Protein AF-A0A925X7I6-F1 (afdb_monomer)

pLDDT: mean 85.45, std 11.61, range [46.0, 97.0]

Radius of gyration: 24.05 Å; Cα contacts (8 Å, |Δi|>4): 309; chains: 1; bounding box: 51×30×74 Å

Mean predicted aligned error: 8.75 Å

Solvent-accessible surface area (backbone atoms only — not comparable to full-atom values): 12219 Å² total; per-residue (Å²): 143,70,79,64,47,62,50,24,19,56,51,15,24,51,50,26,40,52,54,43,51,50,51,50,51,31,44,75,72,66,46,28,59,101,41,62,28,59,51,38,33,41,29,22,25,41,17,27,43,28,40,61,41,91,36,58,71,34,10,50,54,13,36,53,50,21,50,51,51,45,54,50,49,35,47,76,65,67,74,45,37,61,55,59,52,63,64,42,47,63,51,35,52,54,26,22,51,52,12,32,51,52,19,51,52,51,44,65,77,56,74,70,64,75,89,47,62,67,59,47,45,51,54,36,49,48,51,22,53,52,46,14,39,47,48,54,73,72,47,78,81,76,73,84,79,85,82,87,87,88,82,89,70,102,65,60,45,57,64,52,38,56,56,70,58,40,34,84,64,59,90,59,83,74,48,76,66,39,75,42,57,45,82,54,62,43,30,30,46,57,75,47,102,48,76,69,21,40,36,43,34,34,34,84,90,49,72,47,44,30,33,30,70,46,75,40,90,52,78,44,80,40,69,42,84,106

Secondary structure (DSSP, 8-state):
--HHHHHHHHHHHHHHHHHHHHHHHHHHTTSS-TTHIIIIIHHHHHHHHHHTSS-HHHHHHHHHHHHHHHHHHHHHTTSS-HHHHHHHHHHHHHHHHHHHHHHHHHHHHHTT-GGGHHHHHHHHHHHHHHHHHHHHHH----------------S-HHHHHHHHH-BS---PPPPTTGGGTPPPEEEEEES-SSTT-EEEEEETTEEEEEEEEEEETTTEEEEEE-

Sequence (226 aa):
MQPTSKRSFYISLGIGLSFSITGLIMLLTGWTAMGIGLFCLLPIGIGISSGILPDRRWAIYGTVAALGIFLILLMVGKVEGFICILMAIPIVAVFVFVGYLVAALIKQITKGTPERLNSSLFYPFLLFVGGSLFETFMGNSAIADKVSTSIVVAANPDKVYDKIINVDTVDVETNFIQNLGLPTPRKCTLTEEKIGGKRICVFEDGEIIETIKDFKRGELLKMDVS

Structure (mmCIF, N/CA/C/O backbone):
data_AF-A0A925X7I6-F1
#
_entry.id   AF-A0A925X7I6-F1
#
loop_
_atom_site.group_PDB
_atom_site.id
_atom_site.type_symbol
_atom_site.label_atom_id
_atom_site.label_alt_id
_atom_site.label_comp_id
_atom_site.label_asym_id
_atom_site.label_entity_id
_atom_site.label_seq_id
_atom_site.pdbx_PDB_ins_code
_atom_site.Cartn_x
_atom_site.Cartn_y
_atom_site.Cartn_z
_atom_site.occupancy
_atom_site.B_iso_or_equiv
_atom_site.auth_seq_id
_atom_site.auth_comp_id
_atom_site.auth_asym_id
_atom_site.auth_atom_id
_atom_site.pdbx_PDB_model_num
ATOM 1 N N . MET A 1 1 ? -28.016 13.717 28.789 1.00 46.00 1 MET A N 1
ATOM 2 C CA . MET A 1 1 ? -27.619 12.562 27.947 1.00 46.00 1 MET A CA 1
ATOM 3 C C . MET A 1 1 ? -26.663 13.015 26.832 1.00 46.00 1 MET A C 1
ATOM 5 O O . MET A 1 1 ? -27.129 13.189 25.723 1.00 46.00 1 MET A O 1
ATOM 9 N N . GLN A 1 2 ? -25.369 13.281 27.082 1.00 50.62 2 GLN A N 1
ATOM 10 C CA . GLN A 1 2 ? -24.413 13.687 26.014 1.00 50.62 2 GLN A CA 1
ATOM 11 C C . GLN A 1 2 ? -22.896 13.373 26.201 1.00 50.62 2 GLN A C 1
ATOM 13 O O . GLN A 1 2 ? -22.182 13.471 25.204 1.00 50.62 2 GLN A O 1
ATOM 18 N N . PRO A 1 3 ? -22.332 12.976 27.366 1.00 57.34 3 PRO A N 1
ATOM 19 C CA . PRO A 1 3 ? -20.864 12.918 27.502 1.00 57.34 3 PRO A CA 1
ATOM 20 C C . PRO A 1 3 ? -20.193 11.663 26.904 1.00 57.34 3 PRO A C 1
ATOM 22 O O . PRO A 1 3 ? -18.999 11.685 26.614 1.00 57.34 3 PRO A O 1
ATOM 25 N N . THR A 1 4 ? -20.924 10.563 26.692 1.00 62.06 4 THR A N 1
ATOM 26 C CA . THR A 1 4 ? -20.345 9.276 26.250 1.00 62.06 4 THR A CA 1
ATOM 27 C C . THR A 1 4 ? -20.163 9.155 24.733 1.00 62.06 4 THR A C 1
ATOM 29 O O . THR A 1 4 ? -19.284 8.416 24.280 1.00 62.06 4 THR A O 1
ATOM 32 N N . SER A 1 5 ? -20.941 9.898 23.940 1.00 72.56 5 SER A N 1
ATOM 33 C CA . SER A 1 5 ? -20.958 9.757 22.478 1.00 72.56 5 SER A CA 1
ATOM 34 C C . SER A 1 5 ? -19.713 10.370 21.825 1.00 72.56 5 SER A C 1
ATOM 36 O O . SER A 1 5 ? -18.966 9.685 21.127 1.00 72.56 5 SER A O 1
ATOM 38 N N . LYS A 1 6 ? -19.393 11.627 22.171 1.00 84.12 6 LYS A N 1
ATOM 39 C CA . LYS A 1 6 ? -18.179 12.325 21.711 1.00 84.12 6 LYS A CA 1
ATOM 40 C C . LYS A 1 6 ? -16.905 11.615 22.167 1.00 84.12 6 LYS A C 1
ATOM 42 O O . LYS A 1 6 ? -15.930 11.562 21.428 1.00 84.12 6 LYS A O 1
ATOM 47 N N . ARG A 1 7 ? -16.918 11.011 23.360 1.00 87.19 7 ARG A N 1
ATOM 48 C CA . ARG A 1 7 ? -15.775 10.247 23.877 1.00 87.19 7 ARG A CA 1
ATOM 49 C C . ARG A 1 7 ? -15.443 9.046 22.986 1.00 87.19 7 ARG A C 1
ATOM 51 O O . ARG A 1 7 ? -14.274 8.827 22.692 1.00 87.19 7 ARG A O 1
ATOM 58 N N . SER A 1 8 ? -16.454 8.312 22.518 1.00 87.75 8 SER A N 1
ATOM 59 C CA . SER A 1 8 ? -16.249 7.167 21.616 1.00 87.75 8 SER A CA 1
ATOM 60 C C . SER A 1 8 ? -15.677 7.599 20.262 1.00 87.75 8 SER A C 1
ATOM 62 O O . SER A 1 8 ? -14.823 6.907 19.716 1.00 87.75 8 SER A O 1
ATOM 64 N N . PHE A 1 9 ? -16.076 8.772 19.758 1.00 92.56 9 PHE A N 1
ATOM 65 C CA . PHE A 1 9 ? -15.488 9.355 18.550 1.00 92.56 9 PHE A CA 1
ATOM 66 C C . PHE A 1 9 ? -13.987 9.621 18.706 1.00 92.56 9 PHE A C 1
ATOM 68 O O . PHE A 1 9 ? -13.199 9.090 17.929 1.00 92.56 9 PHE A O 1
ATOM 75 N N . TYR A 1 10 ? -13.579 10.387 19.725 1.00 92.94 10 TYR A N 1
ATOM 76 C CA . TYR A 1 10 ? -12.167 10.746 19.907 1.00 92.94 10 TYR A CA 1
ATOM 77 C C . TYR A 1 10 ? -11.283 9.533 20.208 1.00 92.94 10 TYR A C 1
ATOM 79 O O . TYR A 1 10 ? -10.162 9.464 19.712 1.00 92.94 10 TYR A O 1
ATOM 87 N N . ILE A 1 11 ? -11.787 8.556 20.972 1.00 91.31 11 ILE A N 1
ATOM 88 C CA . ILE A 1 11 ? -11.047 7.314 21.229 1.00 91.31 11 ILE A CA 1
ATOM 89 C C . ILE A 1 11 ? -10.874 6.520 19.931 1.00 91.31 11 ILE A C 1
ATOM 91 O O . ILE A 1 11 ? -9.761 6.112 19.620 1.00 91.31 11 ILE A O 1
ATOM 95 N N . SER A 1 12 ? -11.942 6.333 19.150 1.00 92.56 12 SER A N 1
ATOM 96 C CA . SER A 1 12 ? -11.861 5.616 17.872 1.00 92.56 12 SER A CA 1
ATOM 97 C C . SER A 1 12 ? -10.932 6.316 16.876 1.00 92.56 12 SER A C 1
ATOM 99 O O . SER A 1 12 ? -10.135 5.659 16.210 1.00 92.56 12 SER A O 1
ATOM 101 N N . LEU A 1 13 ? -10.982 7.651 16.824 1.00 94.88 13 LEU A N 1
ATOM 102 C CA . LEU A 1 13 ? -10.084 8.459 16.005 1.00 94.88 13 LEU A CA 1
ATOM 103 C C . LEU A 1 13 ? -8.619 8.256 16.423 1.00 94.88 13 LEU A C 1
ATOM 105 O O . LEU A 1 13 ? -7.774 7.992 15.573 1.00 94.88 13 LEU A O 1
ATOM 109 N N . GLY A 1 14 ? -8.321 8.326 17.723 1.00 94.31 14 GLY A N 1
ATOM 110 C CA . GLY A 1 14 ? -6.972 8.107 18.250 1.00 94.31 14 GLY A CA 1
ATOM 111 C C . GLY A 1 14 ? -6.444 6.695 17.977 1.00 94.31 14 GLY A C 1
ATOM 112 O O . GLY A 1 14 ? -5.298 6.540 17.564 1.00 94.31 14 GLY A O 1
ATOM 113 N N . ILE A 1 15 ? -7.292 5.673 18.136 1.00 92.62 15 ILE A N 1
ATOM 114 C CA . ILE A 1 15 ? -6.968 4.279 17.794 1.00 92.62 15 ILE A CA 1
ATOM 115 C C . ILE A 1 15 ? -6.639 4.162 16.306 1.00 92.62 15 ILE A C 1
ATOM 117 O O . ILE A 1 15 ? -5.577 3.656 15.948 1.00 92.62 15 ILE A O 1
ATOM 121 N N . GLY A 1 16 ? -7.527 4.653 15.440 1.00 94.19 16 GLY A N 1
ATOM 122 C CA . GLY A 1 16 ? -7.335 4.579 13.996 1.00 94.19 16 GLY A CA 1
ATOM 123 C C . GLY A 1 16 ? -6.056 5.287 13.552 1.00 94.19 16 GLY A C 1
ATOM 124 O O . GLY A 1 16 ? -5.292 4.719 12.775 1.00 94.19 16 GLY A O 1
ATOM 125 N N . LEU A 1 17 ? -5.776 6.477 14.093 1.00 95.00 17 LEU A N 1
ATOM 126 C CA . LEU A 1 17 ? -4.543 7.214 13.810 1.00 95.00 17 LEU A CA 1
ATOM 127 C C . LEU A 1 17 ? -3.305 6.475 14.320 1.00 95.00 17 LEU A C 1
ATOM 129 O O . LEU A 1 17 ? -2.322 6.406 13.594 1.00 95.00 17 LEU A O 1
ATOM 133 N N . SER A 1 18 ? -3.348 5.876 15.512 1.00 94.06 18 SER A N 1
ATOM 134 C CA . SER A 1 18 ? -2.222 5.097 16.037 1.00 94.06 18 SER A CA 1
ATOM 135 C C . SER A 1 18 ? -1.873 3.924 15.121 1.00 94.06 18 SER A C 1
AT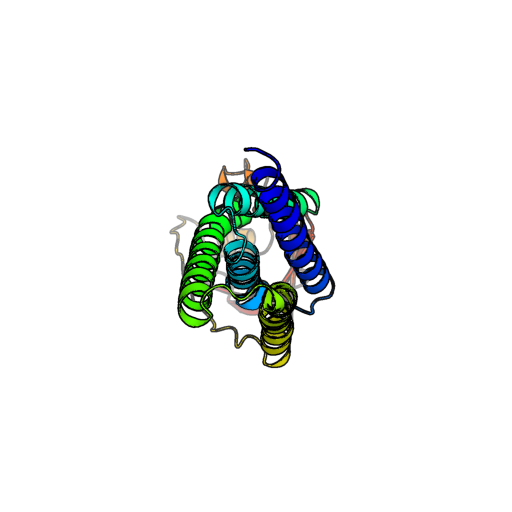OM 137 O O . SER A 1 18 ? -0.712 3.777 14.759 1.00 94.06 18 SER A O 1
ATOM 139 N N . PHE A 1 19 ? -2.859 3.121 14.709 1.00 94.38 19 PHE A N 1
ATOM 140 C CA . PHE A 1 19 ? -2.630 2.011 13.775 1.00 94.38 19 PHE A CA 1
ATOM 141 C C . PHE A 1 19 ? -2.117 2.509 12.422 1.00 94.38 19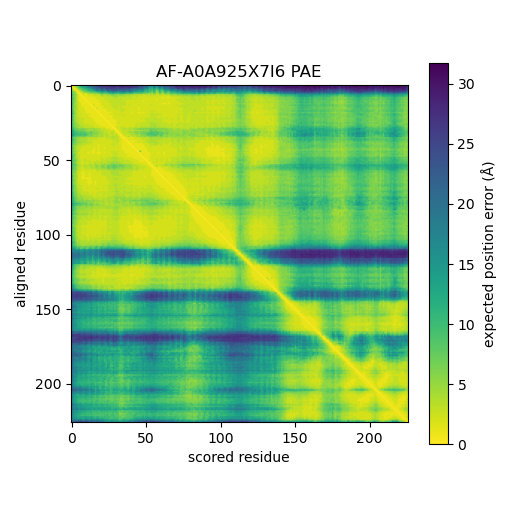 PHE A C 1
ATOM 143 O O . PHE A 1 19 ? -1.165 1.954 11.882 1.00 94.38 19 PHE A O 1
ATOM 150 N N . SER A 1 20 ? -2.726 3.573 11.898 1.00 93.38 20 SER A N 1
ATOM 151 C CA . SER A 1 20 ? -2.382 4.151 10.597 1.00 93.38 20 SER A CA 1
ATOM 152 C C . SER A 1 20 ? -0.962 4.719 10.569 1.00 93.38 20 SER A C 1
ATOM 154 O O . SER A 1 20 ? -0.216 4.469 9.630 1.00 93.38 20 SER A O 1
ATOM 156 N N . ILE A 1 21 ? -0.557 5.441 11.618 1.00 93.75 21 ILE A N 1
ATOM 157 C CA . ILE A 1 21 ? 0.800 5.985 11.757 1.00 93.75 21 ILE A CA 1
ATOM 158 C C . ILE A 1 21 ? 1.810 4.848 11.898 1.00 93.75 21 ILE A C 1
ATOM 160 O O . ILE A 1 21 ? 2.839 4.872 11.228 1.00 93.75 21 ILE A O 1
ATOM 164 N N . THR A 1 22 ? 1.524 3.830 12.717 1.00 93.75 22 THR A N 1
ATOM 165 C CA . THR A 1 22 ? 2.397 2.652 12.819 1.00 93.75 22 THR A CA 1
ATOM 166 C C . THR A 1 22 ? 2.531 1.948 11.471 1.00 93.75 22 THR A C 1
ATOM 168 O O . THR A 1 22 ? 3.649 1.647 11.069 1.00 93.75 22 THR A O 1
ATOM 171 N N . GLY A 1 23 ? 1.430 1.738 10.745 1.00 92.50 23 GLY A N 1
ATOM 172 C CA . GLY A 1 23 ? 1.458 1.144 9.409 1.00 92.50 23 GLY A CA 1
ATOM 173 C C . GLY A 1 23 ? 2.259 1.968 8.406 1.00 92.50 23 GLY A C 1
ATOM 174 O O . GLY A 1 23 ? 3.067 1.400 7.680 1.00 92.50 23 GLY A O 1
ATOM 175 N N . LEU A 1 24 ? 2.113 3.297 8.424 1.00 91.94 24 LEU A N 1
ATOM 176 C CA . LEU A 1 24 ? 2.898 4.196 7.577 1.00 91.94 24 LEU A CA 1
ATOM 177 C C . LEU A 1 24 ? 4.394 4.110 7.891 1.00 91.94 24 LEU A C 1
ATOM 179 O O . LEU A 1 24 ? 5.202 3.986 6.979 1.00 91.94 24 LEU A O 1
ATOM 183 N N . ILE A 1 25 ? 4.767 4.141 9.172 1.00 92.88 25 ILE A N 1
ATOM 184 C CA . ILE A 1 25 ? 6.168 4.015 9.591 1.00 92.88 25 ILE A CA 1
ATOM 185 C C . ILE A 1 25 ? 6.722 2.660 9.152 1.00 92.88 25 ILE A C 1
ATOM 187 O O . ILE A 1 25 ? 7.778 2.625 8.533 1.00 92.88 25 ILE A O 1
ATOM 191 N N . MET A 1 26 ? 6.000 1.563 9.410 1.00 91.94 26 MET A N 1
ATOM 192 C CA . MET A 1 26 ? 6.429 0.224 8.995 1.00 91.94 26 MET A CA 1
ATOM 193 C C . MET A 1 26 ? 6.596 0.117 7.477 1.00 91.94 26 MET A C 1
ATOM 195 O O . MET A 1 26 ? 7.507 -0.574 7.026 1.00 91.94 26 MET A O 1
ATOM 199 N N . LEU A 1 27 ? 5.741 0.783 6.695 1.00 89.69 27 LEU A N 1
ATOM 200 C CA . LEU A 1 27 ? 5.831 0.794 5.234 1.00 89.69 27 LEU A CA 1
ATOM 201 C C . LEU A 1 27 ? 7.083 1.551 4.780 1.00 89.69 27 LEU A C 1
ATOM 203 O O . LEU A 1 27 ? 7.863 1.036 3.985 1.00 89.69 27 LEU A O 1
ATOM 207 N N . LEU A 1 28 ? 7.322 2.737 5.345 1.00 89.56 28 LEU A N 1
ATOM 208 C CA . LEU A 1 28 ? 8.484 3.567 5.019 1.00 89.56 28 LEU A CA 1
ATOM 209 C C . LEU A 1 28 ? 9.815 2.940 5.470 1.00 89.56 28 LEU A C 1
ATOM 211 O O . LEU A 1 28 ? 10.839 3.170 4.833 1.00 89.56 28 LEU A O 1
ATOM 215 N N . THR A 1 29 ? 9.824 2.142 6.542 1.00 89.62 29 THR A N 1
ATOM 216 C CA . THR A 1 29 ? 11.021 1.415 7.007 1.00 89.62 29 THR A CA 1
ATOM 217 C C . THR A 1 29 ? 11.202 0.045 6.347 1.00 89.62 29 THR A C 1
ATOM 219 O O . THR A 1 29 ? 12.156 -0.657 6.681 1.00 89.62 29 THR A O 1
ATOM 222 N N . GLY A 1 30 ? 10.292 -0.373 5.460 1.00 85.94 30 GLY A N 1
ATOM 223 C CA . GLY A 1 30 ? 10.336 -1.682 4.796 1.00 85.94 30 GLY A CA 1
ATOM 224 C C . GLY A 1 30 ? 10.046 -2.875 5.716 1.00 85.94 30 GLY A C 1
ATOM 225 O O . GLY A 1 30 ? 10.441 -3.997 5.418 1.00 85.94 30 GLY A O 1
ATOM 226 N N . TRP A 1 31 ? 9.390 -2.653 6.858 1.00 84.88 31 TRP A N 1
ATOM 227 C CA . TRP A 1 31 ? 8.985 -3.710 7.801 1.00 84.88 31 TRP A CA 1
ATOM 228 C C . TRP A 1 31 ? 7.626 -4.326 7.460 1.00 84.88 31 TRP A C 1
ATOM 230 O O . TRP A 1 31 ? 7.235 -5.344 8.034 1.00 84.88 31 TRP A O 1
ATOM 240 N N . THR A 1 32 ? 6.896 -3.704 6.542 1.00 85.25 32 THR A N 1
ATOM 241 C CA . THR A 1 32 ? 5.681 -4.245 5.942 1.00 85.25 32 THR A CA 1
ATOM 242 C C . THR A 1 32 ? 5.673 -3.930 4.454 1.00 85.25 32 THR A C 1
ATOM 244 O O . THR A 1 32 ? 6.257 -2.936 4.020 1.00 85.25 32 THR A O 1
ATOM 247 N N . ALA A 1 33 ? 4.995 -4.772 3.685 1.00 83.75 33 ALA A N 1
ATOM 248 C CA . ALA A 1 33 ? 4.730 -4.552 2.273 1.00 83.75 33 ALA A CA 1
ATOM 249 C C . ALA A 1 33 ? 3.263 -4.147 2.059 1.00 83.75 33 ALA A C 1
ATOM 251 O O . ALA A 1 33 ? 2.419 -4.241 2.955 1.00 83.75 33 ALA A O 1
ATOM 252 N N . MET A 1 34 ? 2.946 -3.729 0.835 1.00 82.88 34 MET A N 1
ATOM 253 C CA . MET A 1 34 ? 1.573 -3.535 0.366 1.00 82.88 34 MET A CA 1
ATOM 254 C C . MET A 1 34 ? 0.843 -4.875 0.186 1.00 82.88 34 MET A C 1
ATOM 256 O O . MET A 1 34 ? 0.550 -5.302 -0.928 1.00 82.88 34 MET A O 1
ATOM 260 N N . GLY A 1 35 ? 0.567 -5.553 1.294 1.00 86.75 35 GLY A N 1
ATOM 261 C CA . GL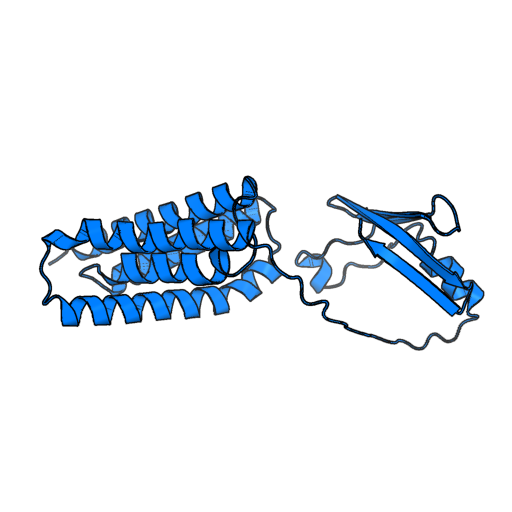Y A 1 35 ? -0.014 -6.888 1.295 1.00 86.75 35 GLY A CA 1
ATOM 262 C C . GLY A 1 35 ? -0.975 -7.121 2.453 1.00 86.75 35 GLY A C 1
ATOM 263 O O . GLY A 1 35 ? -1.747 -6.233 2.831 1.00 86.75 35 GLY A O 1
ATOM 264 N N . ILE A 1 36 ? -0.963 -8.333 3.002 1.00 88.88 36 ILE A N 1
ATOM 265 C CA . ILE A 1 36 ? -1.968 -8.801 3.970 1.00 88.88 36 ILE A CA 1
ATOM 266 C C . ILE A 1 36 ? -1.916 -7.972 5.260 1.00 88.88 36 ILE A C 1
ATOM 268 O O . ILE A 1 36 ? -2.963 -7.624 5.818 1.00 88.88 36 ILE A O 1
ATOM 272 N N . GLY A 1 37 ? -0.722 -7.609 5.725 1.00 91.00 37 GLY A N 1
ATOM 273 C CA . GLY A 1 37 ? -0.537 -6.770 6.906 1.00 91.00 37 GLY A CA 1
ATOM 274 C C . GLY A 1 37 ? -1.279 -5.436 6.805 1.00 91.00 37 GLY A C 1
ATOM 275 O O . GLY A 1 37 ? -2.090 -5.099 7.674 1.00 91.00 37 GLY A O 1
ATOM 276 N N . LEU A 1 38 ? -1.050 -4.700 5.715 1.00 90.31 38 LEU A N 1
ATOM 277 C CA . LEU A 1 38 ? -1.595 -3.356 5.515 1.00 90.31 38 LEU A CA 1
ATOM 278 C C . LEU A 1 38 ? -3.065 -3.367 5.063 1.00 90.31 38 LEU A C 1
ATOM 280 O O . LEU A 1 38 ? -3.864 -2.583 5.577 1.00 90.31 38 LEU A O 1
ATOM 284 N N . PHE A 1 39 ? -3.445 -4.255 4.139 1.00 92.19 39 PHE A N 1
ATOM 285 C CA . PHE A 1 39 ? -4.790 -4.263 3.546 1.00 92.19 39 PHE A CA 1
ATOM 286 C C . PHE A 1 39 ? -5.812 -5.122 4.298 1.00 92.19 39 PHE A C 1
ATOM 288 O O . PHE A 1 39 ? -7.011 -4.895 4.134 1.00 92.19 39 PHE A O 1
ATOM 295 N N . CYS A 1 40 ? -5.375 -6.059 5.148 1.00 93.88 40 CYS A N 1
ATOM 296 C CA . CYS A 1 40 ? -6.272 -6.933 5.910 1.00 93.88 40 CYS A CA 1
ATOM 297 C C . CYS A 1 40 ? -6.122 -6.732 7.424 1.00 93.88 40 CYS A C 1
ATOM 299 O O . CYS A 1 40 ? -7.090 -6.382 8.103 1.00 93.88 40 CYS A O 1
ATOM 301 N N . LEU A 1 41 ? -4.923 -6.940 7.980 1.00 94.69 41 LEU A N 1
ATOM 302 C CA . LEU A 1 41 ? -4.737 -6.977 9.438 1.00 94.69 41 LEU A CA 1
ATOM 303 C C . LEU A 1 41 ? -4.913 -5.604 10.094 1.00 94.69 41 LEU A C 1
ATOM 305 O O . LEU A 1 41 ? -5.564 -5.513 11.135 1.00 94.69 41 LEU A O 1
ATOM 309 N N . LEU A 1 42 ? -4.393 -4.538 9.482 1.00 94.56 42 LEU A N 1
ATOM 310 C CA . LEU A 1 42 ? -4.580 -3.165 9.957 1.00 94.56 42 LEU A CA 1
ATOM 311 C C . LEU A 1 42 ? -6.069 -2.768 10.027 1.00 94.56 42 LEU A C 1
ATOM 313 O O . LEU A 1 42 ? -6.523 -2.402 11.117 1.00 94.56 42 LEU A O 1
ATOM 317 N N . PRO A 1 43 ? -6.868 -2.861 8.942 1.00 95.50 43 PRO A N 1
ATOM 318 C CA . PRO A 1 43 ? -8.283 -2.496 8.996 1.00 95.50 43 PRO A CA 1
ATOM 319 C C . PRO A 1 43 ? -9.103 -3.383 9.936 1.00 95.50 43 PRO A C 1
ATOM 321 O O . PRO A 1 43 ? -9.965 -2.863 10.651 1.00 95.50 43 PRO A O 1
ATOM 324 N N . ILE A 1 44 ? -8.809 -4.689 10.012 1.00 96.25 44 ILE A N 1
ATOM 325 C CA . ILE A 1 44 ? -9.419 -5.578 11.016 1.00 96.25 44 ILE A CA 1
ATOM 326 C C . ILE A 1 44 ? -9.080 -5.089 12.427 1.00 96.25 44 ILE A C 1
ATOM 328 O O . ILE A 1 44 ? -9.974 -4.980 13.268 1.00 96.25 44 ILE A O 1
ATOM 332 N N . GLY A 1 45 ? -7.813 -4.768 12.695 1.00 95.12 45 GLY A N 1
ATOM 333 C CA . GLY A 1 45 ? -7.345 -4.328 14.006 1.00 95.12 45 GLY A CA 1
ATOM 334 C C . GLY A 1 45 ? -8.015 -3.039 14.475 1.00 95.12 45 GLY A C 1
ATOM 335 O O . GLY A 1 45 ? -8.493 -2.968 15.614 1.00 95.12 45 GLY A O 1
ATOM 336 N N . ILE A 1 46 ? -8.145 -2.063 13.572 1.00 95.12 46 ILE A N 1
ATOM 337 C CA . ILE A 1 46 ? -8.909 -0.832 13.810 1.00 95.12 46 ILE A CA 1
ATOM 338 C C . ILE A 1 46 ? -10.385 -1.166 14.062 1.00 95.12 46 ILE A C 1
ATOM 340 O O . ILE A 1 46 ? -10.963 -0.690 15.039 1.00 95.12 46 ILE A O 1
ATOM 344 N N . GLY A 1 47 ? -10.995 -2.014 13.228 1.00 94.88 47 GLY A N 1
ATOM 345 C CA . GLY A 1 47 ? -12.399 -2.412 13.355 1.00 94.88 47 GLY A CA 1
ATOM 346 C C . GLY A 1 47 ? -12.722 -3.102 14.685 1.00 94.88 47 GLY A C 1
ATOM 347 O O . GLY A 1 47 ? -13.724 -2.766 15.316 1.00 94.88 47 GLY A O 1
ATOM 348 N N . ILE A 1 48 ? -11.862 -4.014 15.153 1.00 94.19 48 ILE A N 1
ATOM 349 C CA . ILE A 1 48 ? -12.025 -4.690 16.451 1.00 94.19 48 ILE A CA 1
ATOM 350 C C . ILE A 1 48 ? -11.926 -3.674 17.593 1.00 94.19 48 ILE A C 1
ATOM 352 O O . ILE A 1 48 ? -12.806 -3.601 18.454 1.00 94.19 48 ILE A O 1
ATOM 356 N N . SER A 1 49 ? -10.866 -2.866 17.573 1.00 92.00 49 SER A N 1
ATOM 357 C CA . SER A 1 49 ? -10.542 -1.922 18.646 1.00 92.00 49 SER A CA 1
ATOM 358 C C . SER A 1 49 ? -11.608 -0.829 18.783 1.00 92.00 49 SER A C 1
ATOM 360 O O . SER A 1 49 ? -12.069 -0.532 19.886 1.00 92.00 49 SER A O 1
ATOM 362 N N . SER A 1 50 ? -12.076 -0.275 17.662 1.00 92.31 50 SER A N 1
ATOM 363 C CA . SER A 1 50 ? -13.166 0.706 17.636 1.00 92.31 50 SER A CA 1
ATOM 364 C C . SER A 1 50 ? -14.535 0.071 17.901 1.00 92.31 50 SER A C 1
ATOM 366 O O . SER A 1 50 ? -15.379 0.671 18.570 1.00 92.31 50 SER A O 1
ATOM 368 N N . GLY A 1 51 ? -14.774 -1.158 17.434 1.00 90.62 51 GLY A N 1
ATOM 369 C CA . GLY A 1 51 ? -16.047 -1.867 17.592 1.00 90.62 51 GLY A CA 1
ATOM 370 C C . GLY A 1 51 ? -16.392 -2.238 19.034 1.00 90.62 51 GLY A C 1
ATOM 371 O O . GLY A 1 51 ? -17.571 -2.431 19.358 1.00 90.62 51 GLY A O 1
ATOM 372 N N . ILE A 1 52 ? -15.400 -2.288 19.926 1.00 88.88 52 ILE A N 1
ATOM 373 C CA . ILE A 1 52 ? -15.598 -2.578 21.352 1.00 88.88 52 ILE A CA 1
ATOM 374 C C . ILE A 1 52 ? -16.115 -1.356 22.136 1.00 88.88 52 ILE A C 1
ATOM 376 O O . ILE A 1 52 ? -16.719 -1.512 23.200 1.00 88.88 52 ILE A O 1
ATOM 380 N N . LEU A 1 53 ? -16.051 -0.150 21.569 1.00 88.50 53 LEU A N 1
ATOM 381 C CA . LEU A 1 53 ? -16.566 1.063 22.209 1.00 88.50 53 LEU A CA 1
ATOM 382 C C . LEU A 1 53 ? -18.089 1.019 22.448 1.00 88.50 53 LEU A C 1
ATOM 384 O O . LEU A 1 53 ? -18.819 0.346 21.710 1.00 88.50 53 LEU A O 1
ATOM 388 N N . PRO A 1 54 ? -18.591 1.703 23.495 1.00 84.25 54 PRO A N 1
ATOM 389 C CA . PRO A 1 54 ? -19.998 1.634 23.887 1.00 84.25 54 PRO A CA 1
ATOM 390 C C . PRO A 1 54 ? -20.936 2.279 22.859 1.00 84.25 54 PRO A C 1
ATOM 392 O O . PRO A 1 54 ? -22.018 1.751 22.612 1.00 84.25 54 PRO A O 1
ATOM 395 N N . ASP A 1 55 ? -20.525 3.381 22.224 1.00 88.12 55 ASP A N 1
ATOM 396 C CA . ASP A 1 55 ? -21.322 4.057 21.198 1.00 88.12 55 ASP A CA 1
ATOM 397 C C . ASP A 1 55 ? -20.824 3.710 19.788 1.00 88.12 55 ASP A C 1
ATOM 399 O O . ASP A 1 55 ? -19.881 4.310 19.264 1.00 88.12 55 ASP A O 1
ATOM 403 N N . ARG A 1 56 ? -21.481 2.724 19.165 1.00 86.69 56 ARG A N 1
ATOM 404 C CA . ARG A 1 56 ? -21.100 2.192 17.847 1.00 86.69 56 ARG A CA 1
ATOM 405 C C . ARG A 1 56 ? -21.152 3.246 16.740 1.00 86.69 56 ARG A C 1
ATOM 407 O O . ARG A 1 56 ? -20.298 3.223 15.861 1.00 86.69 56 ARG A O 1
ATOM 414 N N . ARG A 1 57 ? -22.136 4.153 16.750 1.00 90.56 57 ARG A N 1
ATOM 415 C CA . ARG A 1 57 ? -22.304 5.135 15.661 1.00 90.56 57 ARG A CA 1
ATOM 416 C C . ARG A 1 57 ? -21.145 6.127 15.649 1.00 90.56 57 ARG A C 1
ATOM 418 O O . ARG A 1 57 ? -20.530 6.345 14.611 1.00 90.56 57 ARG A O 1
ATOM 425 N N . TRP A 1 58 ? -20.802 6.662 16.818 1.00 91.69 58 TRP A N 1
ATOM 426 C CA . TRP A 1 58 ? -19.689 7.602 16.954 1.00 91.69 58 TRP A CA 1
ATOM 427 C C . TRP A 1 58 ? -18.322 6.939 16.790 1.00 91.69 58 TRP A C 1
ATOM 429 O O . TRP A 1 58 ? -17.416 7.563 16.240 1.00 91.69 58 TRP A O 1
ATOM 439 N N . ALA A 1 59 ? -18.183 5.673 17.192 1.00 91.25 59 ALA A N 1
ATOM 440 C CA . ALA A 1 59 ? -16.981 4.893 16.913 1.00 91.25 59 ALA A CA 1
ATOM 441 C C . ALA A 1 59 ? -16.740 4.733 15.403 1.00 91.25 59 ALA A C 1
ATOM 443 O O . ALA A 1 59 ? -15.624 4.984 14.952 1.00 91.25 59 ALA A O 1
ATOM 444 N N . ILE A 1 60 ? -17.783 4.415 14.623 1.00 93.25 60 ILE A N 1
ATOM 445 C CA . ILE A 1 60 ? -17.696 4.318 13.156 1.00 93.25 60 ILE A CA 1
ATOM 446 C C . ILE A 1 60 ? -17.273 5.659 12.551 1.00 93.25 60 ILE A C 1
ATOM 448 O O . ILE A 1 60 ? -16.346 5.682 11.747 1.00 93.25 60 ILE A O 1
ATOM 452 N N . TYR A 1 61 ? -17.880 6.777 12.967 1.00 94.50 61 TYR A N 1
ATOM 453 C CA . TYR A 1 61 ? -17.466 8.099 12.479 1.00 94.50 61 TYR A CA 1
ATOM 454 C C . TYR A 1 61 ? -15.999 8.411 12.799 1.00 94.50 61 TYR A C 1
ATOM 456 O O . TYR A 1 61 ? -15.297 8.948 11.946 1.00 94.50 61 TYR A O 1
ATOM 464 N N . GLY A 1 62 ? -15.516 8.034 13.987 1.00 93.81 62 GLY A N 1
ATOM 465 C CA . GLY A 1 62 ? -14.105 8.184 14.354 1.00 93.81 62 GLY A CA 1
ATOM 466 C C . GLY A 1 62 ? -13.174 7.310 13.508 1.00 93.81 62 GLY A C 1
ATOM 467 O O . GLY A 1 62 ? -12.136 7.788 13.059 1.00 93.81 62 GLY A O 1
ATOM 468 N N . THR A 1 63 ? -13.567 6.063 13.221 1.00 94.62 63 THR A N 1
ATOM 469 C CA . THR A 1 63 ? -12.810 5.149 12.348 1.00 94.62 63 THR A CA 1
ATOM 470 C C . THR A 1 63 ? -12.726 5.692 10.922 1.00 94.62 63 THR A C 1
ATOM 472 O O . THR A 1 63 ? -11.642 5.734 10.349 1.00 94.62 63 THR A O 1
ATOM 475 N N . VAL A 1 64 ? -13.851 6.142 10.358 1.00 95.19 64 VAL A N 1
ATOM 476 C CA . VAL A 1 64 ? -13.904 6.720 9.006 1.00 95.19 64 VAL A CA 1
ATOM 477 C C . VAL A 1 64 ? -13.057 7.988 8.927 1.00 95.19 64 VAL A C 1
ATOM 479 O O . VAL A 1 64 ? -12.312 8.154 7.966 1.00 95.19 64 VAL A O 1
ATOM 482 N N . ALA A 1 65 ? -13.110 8.851 9.946 1.00 95.31 65 ALA A N 1
ATOM 483 C CA . ALA A 1 65 ? -12.274 10.046 10.002 1.00 95.31 65 ALA A CA 1
ATOM 484 C C . ALA A 1 65 ? -10.775 9.700 10.053 1.00 95.31 65 ALA A C 1
ATOM 486 O O . ALA A 1 65 ? -9.996 10.285 9.305 1.00 95.31 65 ALA A O 1
ATOM 487 N N . ALA A 1 66 ? -10.368 8.726 10.876 1.00 94.50 66 ALA A N 1
ATOM 488 C CA . ALA A 1 66 ? -8.972 8.295 10.958 1.00 94.50 66 ALA A CA 1
ATOM 489 C C . ALA A 1 66 ? -8.464 7.705 9.635 1.00 94.50 66 ALA A C 1
ATOM 491 O O . ALA A 1 66 ? -7.381 8.068 9.183 1.00 94.50 66 ALA A O 1
ATOM 492 N N . LEU A 1 67 ? -9.256 6.838 8.996 1.00 93.19 67 LEU A N 1
ATOM 493 C CA . LEU A 1 67 ? -8.913 6.259 7.696 1.00 93.19 67 LEU A CA 1
ATOM 494 C C . LEU A 1 67 ? -8.867 7.328 6.603 1.00 93.19 67 LEU A C 1
ATOM 496 O O . LEU A 1 67 ? -7.943 7.328 5.802 1.00 93.19 67 LEU A O 1
ATOM 500 N N . GLY A 1 68 ? -9.803 8.280 6.599 1.00 92.81 68 GLY A N 1
ATOM 501 C CA . GLY A 1 68 ? -9.770 9.415 5.676 1.00 92.81 68 GLY A CA 1
ATOM 502 C C . GLY A 1 68 ? -8.487 10.236 5.816 1.00 92.81 68 GLY A C 1
ATOM 503 O O . GLY A 1 68 ? -7.838 10.528 4.816 1.00 92.81 68 GLY A O 1
ATOM 504 N N . ILE A 1 69 ? -8.072 10.540 7.052 1.00 92.94 69 ILE A N 1
ATOM 505 C CA . ILE A 1 69 ? -6.797 11.223 7.323 1.00 92.94 69 ILE A CA 1
ATOM 506 C C . ILE A 1 69 ? -5.616 10.383 6.829 1.00 92.94 69 ILE A C 1
ATOM 508 O O . ILE A 1 69 ? -4.725 10.922 6.183 1.00 92.94 69 ILE A O 1
ATOM 512 N N . PHE A 1 70 ? -5.612 9.074 7.086 1.00 90.62 70 PHE A N 1
ATOM 513 C CA . PHE A 1 70 ? -4.553 8.180 6.619 1.00 90.62 70 PHE A CA 1
ATOM 514 C C . PHE A 1 70 ? -4.424 8.168 5.090 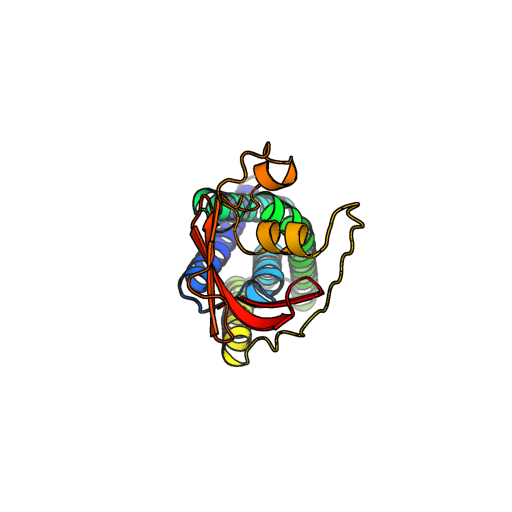1.00 90.62 70 PHE A C 1
ATOM 516 O O . PHE A 1 70 ? -3.321 8.325 4.574 1.00 90.62 70 PHE A O 1
ATOM 523 N N . LEU A 1 71 ? -5.538 8.064 4.360 1.00 90.56 71 LEU A N 1
ATOM 524 C CA . LEU A 1 71 ? -5.533 8.101 2.894 1.00 90.56 71 LEU A CA 1
ATOM 525 C C . LEU A 1 71 ? -5.037 9.456 2.361 1.00 90.56 71 LEU A C 1
ATOM 527 O O . LEU A 1 71 ? -4.262 9.495 1.409 1.00 90.56 71 LEU A O 1
ATOM 531 N N . ILE A 1 72 ? -5.419 10.565 3.005 1.00 90.19 72 ILE A N 1
ATOM 532 C CA . ILE A 1 72 ? -4.902 11.900 2.663 1.00 90.19 72 ILE A CA 1
ATOM 533 C C . ILE A 1 72 ? -3.389 11.975 2.909 1.00 90.19 72 ILE A C 1
ATOM 535 O O . ILE A 1 72 ? -2.668 12.520 2.077 1.00 90.19 72 ILE A O 1
ATOM 539 N N . LEU A 1 73 ? -2.889 11.413 4.014 1.00 88.69 73 LEU A N 1
ATOM 540 C CA . LEU A 1 73 ? -1.453 11.381 4.311 1.00 88.69 73 LEU A CA 1
ATOM 541 C C . LEU A 1 73 ? -0.667 10.576 3.269 1.00 88.69 73 LEU A C 1
ATOM 543 O O . LEU A 1 73 ? 0.400 11.026 2.862 1.00 88.69 73 LEU A O 1
ATOM 547 N N . LEU A 1 74 ? -1.194 9.439 2.800 1.00 87.62 74 LEU A N 1
ATOM 548 C CA . LEU A 1 74 ? -0.573 8.663 1.717 1.00 87.62 74 LEU A CA 1
ATOM 549 C C . LEU A 1 74 ? -0.480 9.469 0.416 1.00 87.62 74 LEU A C 1
ATOM 551 O O . LEU A 1 74 ? 0.555 9.451 -0.250 1.00 87.62 74 LEU A O 1
ATOM 555 N N . MET A 1 75 ? -1.539 10.214 0.093 1.00 85.69 75 MET A N 1
ATOM 556 C CA . MET A 1 75 ? -1.606 11.044 -1.108 1.00 85.69 75 MET A CA 1
ATOM 557 C C . MET A 1 75 ? -0.650 12.242 -1.042 1.00 85.69 75 MET A C 1
ATOM 559 O O . MET A 1 75 ? 0.108 12.493 -1.975 1.00 85.69 75 MET A O 1
ATOM 563 N N . VAL A 1 76 ? -0.650 12.976 0.075 1.00 87.56 76 VAL A N 1
ATOM 564 C CA . VAL A 1 76 ? 0.242 14.131 0.287 1.00 87.56 76 VAL A CA 1
ATOM 565 C C . VAL A 1 76 ? 1.701 13.688 0.385 1.00 87.56 76 VAL A C 1
ATOM 567 O O . VAL A 1 76 ? 2.588 14.384 -0.102 1.00 87.56 76 VAL A O 1
ATOM 570 N N . GLY A 1 77 ? 1.952 12.513 0.968 1.00 83.69 77 GLY A N 1
ATOM 571 C CA . GLY A 1 77 ? 3.276 11.900 1.040 1.00 83.69 77 GLY A CA 1
ATOM 572 C C . GLY A 1 77 ? 3.793 11.351 -0.291 1.00 83.69 77 GLY A C 1
ATOM 573 O O . GLY A 1 77 ? 4.903 10.827 -0.303 1.00 83.69 77 GLY A O 1
ATOM 574 N N . LYS A 1 78 ? 3.014 11.444 -1.384 1.00 82.38 78 LYS A N 1
ATOM 575 C CA . LYS A 1 78 ? 3.316 10.848 -2.698 1.00 82.38 78 LYS A CA 1
ATOM 576 C C . LYS A 1 78 ? 3.694 9.360 -2.619 1.00 82.38 78 LYS A C 1
ATOM 578 O O . LYS A 1 78 ? 4.460 8.872 -3.442 1.00 82.38 78 LYS A O 1
ATOM 583 N N . VAL A 1 79 ? 3.169 8.652 -1.617 1.00 82.25 79 VAL A N 1
ATOM 584 C CA . VAL A 1 79 ? 3.402 7.211 -1.452 1.00 82.25 79 VAL A CA 1
ATOM 585 C C . VAL A 1 79 ? 2.519 6.442 -2.427 1.00 82.25 79 VAL A C 1
ATOM 587 O O . VAL A 1 79 ? 2.976 5.499 -3.054 1.00 82.25 79 VAL A O 1
ATOM 590 N N . GLU A 1 80 ? 1.268 6.885 -2.583 1.00 85.31 80 GLU A N 1
ATOM 591 C CA . GLU A 1 80 ? 0.276 6.251 -3.448 1.00 85.31 80 GLU A CA 1
ATOM 592 C C . GLU A 1 80 ? -0.439 7.257 -4.349 1.00 85.31 80 GLU A C 1
ATOM 594 O O . GLU A 1 80 ? -0.712 8.397 -3.958 1.00 85.31 80 GLU A O 1
ATOM 599 N N . GLY A 1 81 ? -0.802 6.799 -5.549 1.00 82.38 81 GLY A N 1
ATOM 600 C CA . GLY A 1 81 ? -1.638 7.546 -6.485 1.00 82.38 81 GLY A CA 1
ATOM 601 C C . GLY A 1 81 ? -3.122 7.540 -6.097 1.00 82.38 81 GLY A C 1
ATOM 602 O O . GLY A 1 81 ? -3.598 6.694 -5.335 1.00 82.38 81 GLY A O 1
ATOM 603 N N . PHE A 1 82 ? -3.897 8.464 -6.673 1.00 84.94 82 PHE A N 1
ATOM 604 C CA . PHE A 1 82 ? -5.336 8.572 -6.398 1.00 84.94 82 PHE A CA 1
ATOM 605 C C . PHE A 1 82 ? -6.107 7.294 -6.759 1.00 84.94 82 PHE A C 1
ATOM 607 O O . PHE A 1 82 ? -6.983 6.868 -6.005 1.00 84.94 82 PHE A O 1
ATOM 614 N N . ILE A 1 83 ? -5.771 6.660 -7.890 1.00 84.94 83 ILE A N 1
ATOM 615 C CA . ILE A 1 83 ? -6.421 5.410 -8.314 1.00 84.94 83 ILE A CA 1
ATOM 616 C C . ILE A 1 83 ? -6.143 4.285 -7.316 1.00 84.94 83 ILE A C 1
ATOM 618 O O . ILE A 1 83 ? -7.079 3.578 -6.947 1.00 84.94 83 ILE A O 1
ATOM 622 N N . CYS A 1 84 ? -4.901 4.138 -6.844 1.00 85.12 84 CYS A N 1
ATOM 623 C CA . CYS A 1 84 ? -4.542 3.114 -5.861 1.00 85.12 84 CYS A CA 1
ATOM 624 C C . CYS A 1 84 ? -5.387 3.254 -4.590 1.00 85.12 84 CYS A C 1
ATOM 626 O O . CYS A 1 84 ? -5.962 2.280 -4.105 1.00 85.12 84 CYS A O 1
ATOM 628 N N . ILE A 1 85 ? -5.551 4.488 -4.105 1.00 88.62 85 ILE A N 1
ATOM 629 C CA . ILE A 1 85 ? -6.416 4.797 -2.960 1.00 88.62 85 ILE A CA 1
ATOM 630 C C . ILE A 1 85 ? -7.868 4.407 -3.251 1.00 88.62 85 ILE A C 1
ATOM 632 O O . ILE A 1 85 ? -8.500 3.736 -2.433 1.00 88.62 85 ILE A O 1
ATOM 636 N N . LEU A 1 86 ? -8.397 4.783 -4.417 1.00 90.25 86 LEU A N 1
ATOM 637 C CA . LEU A 1 86 ? -9.770 4.462 -4.806 1.00 90.25 86 LEU A CA 1
ATOM 638 C C . LEU A 1 86 ? -10.013 2.945 -4.856 1.00 90.25 86 LEU A C 1
ATOM 640 O O . LEU A 1 86 ? -11.060 2.475 -4.410 1.00 90.25 86 LEU A O 1
ATOM 644 N N . MET A 1 87 ? -9.034 2.182 -5.343 1.00 89.75 87 MET A N 1
ATOM 645 C CA . MET A 1 87 ? -9.066 0.717 -5.376 1.00 89.75 87 MET A CA 1
ATOM 646 C C . MET A 1 87 ? -8.945 0.090 -3.980 1.00 89.75 87 MET A C 1
ATOM 648 O O . MET A 1 87 ? -9.563 -0.942 -3.719 1.00 89.75 87 MET A O 1
ATOM 652 N N . ALA A 1 88 ? -8.198 0.713 -3.067 1.00 90.44 88 ALA A N 1
ATOM 653 C CA . ALA A 1 88 ? -8.007 0.217 -1.706 1.00 90.44 88 ALA A CA 1
ATOM 654 C C . ALA A 1 88 ? -9.238 0.423 -0.804 1.00 90.44 88 ALA A C 1
ATOM 656 O O . ALA A 1 88 ? -9.508 -0.414 0.059 1.00 90.44 88 ALA A O 1
ATOM 657 N N . ILE A 1 89 ? -10.012 1.500 -1.000 1.00 93.12 89 ILE A N 1
ATOM 658 C CA . ILE A 1 89 ? -11.207 1.824 -0.194 1.00 93.12 89 ILE A CA 1
ATOM 659 C C . ILE A 1 89 ? -12.164 0.631 -0.000 1.00 93.12 89 ILE A C 1
ATOM 661 O O . ILE A 1 89 ? -12.489 0.342 1.156 1.00 93.12 89 ILE A O 1
ATOM 665 N N . PRO A 1 90 ? -12.637 -0.075 -1.050 1.00 94.62 90 PRO A N 1
ATOM 666 C CA . PRO A 1 90 ? -13.563 -1.193 -0.867 1.00 94.62 90 PRO A CA 1
ATOM 667 C C . PRO A 1 90 ? -12.950 -2.336 -0.049 1.00 94.62 90 PRO A C 1
ATOM 669 O O . PRO A 1 90 ? -13.633 -2.911 0.798 1.00 94.62 90 PRO A O 1
ATOM 672 N N . ILE A 1 91 ? -11.662 -2.625 -0.243 1.00 94.44 91 ILE A N 1
ATOM 673 C CA . ILE A 1 91 ? -10.941 -3.679 0.483 1.00 94.44 91 ILE A CA 1
ATOM 674 C C . ILE A 1 91 ? -10.868 -3.323 1.973 1.00 94.44 91 ILE A C 1
ATOM 676 O O . ILE A 1 91 ? -11.310 -4.091 2.830 1.00 94.44 91 ILE A O 1
ATOM 680 N N . VAL A 1 92 ? -10.400 -2.110 2.280 1.00 94.44 92 VAL A N 1
ATOM 681 C CA . VAL A 1 92 ? -10.304 -1.587 3.649 1.00 94.44 92 VAL A CA 1
ATOM 682 C C . VAL A 1 92 ? -11.677 -1.582 4.324 1.00 94.44 92 VAL A C 1
ATOM 684 O O . VAL A 1 92 ? -11.800 -2.023 5.467 1.00 94.44 92 VAL A O 1
ATOM 687 N N . ALA A 1 93 ? -12.728 -1.143 3.628 1.00 95.00 93 ALA A N 1
ATOM 688 C CA . ALA A 1 93 ? -14.082 -1.097 4.172 1.00 95.00 93 ALA A CA 1
ATOM 689 C C . ALA A 1 93 ? -14.605 -2.489 4.568 1.00 95.00 93 ALA A C 1
ATOM 691 O O . ALA A 1 93 ? -15.169 -2.644 5.656 1.00 95.00 93 ALA A O 1
ATOM 692 N N . VAL A 1 94 ? -14.382 -3.505 3.726 1.00 97.00 94 VAL A N 1
ATOM 693 C CA . VAL A 1 94 ? -14.765 -4.897 4.015 1.00 97.00 94 VAL A CA 1
ATOM 694 C C . VAL A 1 94 ? -14.049 -5.405 5.264 1.00 97.00 94 VAL A C 1
ATOM 696 O O . VAL A 1 94 ? -14.691 -5.938 6.169 1.00 97.00 94 VAL A O 1
ATOM 699 N N . PHE A 1 95 ? -12.739 -5.197 5.372 1.00 97.00 95 PHE A N 1
ATOM 700 C CA . PHE A 1 95 ? -11.965 -5.707 6.505 1.00 97.00 95 PHE A CA 1
ATOM 701 C C . PHE A 1 95 ? -12.214 -4.951 7.814 1.00 97.00 95 PHE A C 1
ATOM 703 O O . PHE A 1 95 ? -12.274 -5.572 8.878 1.00 97.00 95 PHE A O 1
ATOM 710 N N . VAL A 1 96 ? -12.474 -3.642 7.756 1.00 96.38 96 VAL A N 1
ATOM 711 C CA . VAL A 1 96 ? -12.976 -2.885 8.915 1.00 96.38 96 VAL A CA 1
ATOM 712 C C . VAL A 1 96 ? -14.307 -3.467 9.377 1.00 96.38 96 VAL A C 1
ATOM 714 O O . VAL A 1 96 ? -14.491 -3.709 10.571 1.00 96.38 96 VAL A O 1
ATOM 717 N N . PHE A 1 97 ? -15.231 -3.729 8.449 1.00 96.06 97 PHE A N 1
ATOM 718 C CA . PHE A 1 97 ? -16.524 -4.325 8.774 1.00 96.06 97 PHE A CA 1
ATOM 719 C C . PHE A 1 97 ? -16.373 -5.699 9.439 1.00 96.06 97 PHE A C 1
ATOM 721 O O . PHE A 1 97 ? -16.997 -5.938 10.476 1.00 96.06 97 PHE A O 1
ATOM 728 N N . VAL A 1 98 ? -15.492 -6.560 8.919 1.00 96.88 98 VAL A N 1
ATOM 729 C CA . VAL A 1 98 ? -15.136 -7.842 9.551 1.00 96.88 98 VAL A CA 1
ATOM 730 C C . VAL A 1 98 ? -14.628 -7.624 10.980 1.00 96.88 98 VAL A C 1
ATOM 732 O O . VAL A 1 98 ? -15.103 -8.287 11.903 1.00 96.88 98 VAL A O 1
ATOM 735 N N . GLY A 1 99 ? -13.744 -6.649 11.207 1.00 95.25 99 GLY A N 1
ATOM 736 C CA . GLY A 1 99 ? -13.273 -6.305 12.551 1.00 95.25 99 GLY A CA 1
ATOM 737 C C . GLY A 1 99 ? -14.403 -5.892 13.506 1.00 95.25 99 GLY A C 1
ATOM 738 O O . GLY A 1 99 ? -14.462 -6.357 14.646 1.00 95.25 99 GLY A O 1
ATOM 739 N N . TYR A 1 100 ? -15.363 -5.090 13.035 1.00 94.69 100 TYR A N 1
ATOM 740 C CA . TYR A 1 100 ? -16.549 -4.716 13.818 1.00 94.69 100 TYR A CA 1
ATOM 741 C C . TYR A 1 100 ? -17.449 -5.918 14.155 1.00 94.69 100 TYR A C 1
ATOM 743 O O . TYR A 1 100 ? -18.040 -5.949 15.239 1.00 94.69 100 TYR A O 1
ATOM 751 N N . LEU A 1 101 ? -17.568 -6.906 13.260 1.00 94.44 101 LEU A N 1
ATOM 752 C CA . LEU A 1 101 ? -18.299 -8.148 13.539 1.00 94.44 101 LEU A CA 1
ATOM 753 C C . LEU A 1 101 ? -17.605 -8.968 14.629 1.00 94.44 101 LEU A C 1
ATOM 755 O O . LEU A 1 101 ? -18.258 -9.405 15.578 1.00 94.44 101 LEU A O 1
ATOM 759 N N . VAL A 1 102 ? -16.281 -9.116 14.543 1.00 93.19 102 VAL A N 1
ATOM 760 C CA . VAL A 1 102 ? -15.480 -9.806 15.565 1.00 93.19 102 VAL A CA 1
ATOM 761 C C . VAL A 1 102 ? -15.628 -9.116 16.926 1.00 93.19 102 VAL A C 1
ATOM 763 O O . VAL A 1 102 ? -15.875 -9.783 17.931 1.00 93.19 102 VAL A O 1
ATOM 766 N N . ALA A 1 103 ? -15.589 -7.782 16.974 1.00 91.06 103 ALA A N 1
ATOM 767 C CA . ALA A 1 103 ? -15.851 -7.023 18.198 1.00 91.06 103 ALA A CA 1
ATOM 768 C C . ALA A 1 103 ? -17.242 -7.297 18.798 1.00 91.06 103 ALA A C 1
ATOM 770 O O . ALA A 1 103 ? -17.383 -7.405 20.020 1.00 91.06 103 ALA A O 1
ATOM 771 N N . ALA A 1 104 ? -18.275 -7.416 17.959 1.00 89.19 104 ALA A N 1
ATOM 772 C CA . ALA A 1 104 ? -19.628 -7.726 18.414 1.00 89.19 104 ALA A CA 1
ATOM 773 C C . ALA A 1 104 ? -19.714 -9.129 19.042 1.00 89.19 104 ALA A C 1
ATOM 775 O O . ALA A 1 104 ? -20.329 -9.281 20.099 1.00 89.19 104 ALA A O 1
ATOM 776 N N . LEU A 1 105 ? -19.045 -10.124 18.450 1.00 89.19 105 LEU A N 1
ATOM 777 C CA . LEU A 1 105 ? -18.951 -11.480 19.003 1.00 89.19 105 LEU A CA 1
ATOM 778 C C . LEU A 1 105 ? -18.208 -11.492 20.345 1.00 89.19 105 LEU A C 1
ATOM 780 O O . LEU A 1 105 ? -18.699 -12.061 21.320 1.00 89.19 105 LEU A O 1
ATOM 784 N N . ILE A 1 106 ? -17.068 -10.797 20.437 1.00 87.00 106 ILE A N 1
ATOM 785 C CA . ILE A 1 106 ? -16.295 -10.689 21.685 1.00 87.00 106 ILE A CA 1
ATOM 786 C C . ILE A 1 106 ? -17.162 -10.107 22.809 1.00 87.00 106 ILE A C 1
ATOM 788 O O . ILE A 1 106 ? -17.169 -10.648 23.919 1.00 87.00 106 ILE A O 1
ATOM 792 N N . LYS A 1 107 ? -17.937 -9.049 22.531 1.00 84.19 107 LYS A N 1
ATOM 793 C CA . LYS A 1 107 ? -18.856 -8.437 23.507 1.00 84.19 107 LYS A CA 1
ATOM 794 C C . LYS A 1 107 ? -19.918 -9.409 24.016 1.00 84.19 107 LYS A C 1
ATOM 796 O O . LYS A 1 107 ? -20.204 -9.409 25.213 1.00 84.19 107 LYS A O 1
ATOM 801 N N . GLN A 1 108 ? -20.487 -10.231 23.133 1.00 84.19 108 GLN A N 1
ATOM 802 C CA . GLN A 1 108 ? -21.486 -11.235 23.514 1.00 84.19 108 GLN A CA 1
ATOM 803 C C . GLN A 1 108 ? -20.890 -12.297 24.444 1.00 84.19 108 GLN A C 1
ATOM 805 O O . GLN A 1 108 ? -21.490 -12.624 25.466 1.00 84.19 108 GLN A O 1
ATOM 810 N N . ILE A 1 109 ? -19.686 -12.783 24.135 1.00 81.56 109 ILE A N 1
ATOM 811 C CA . ILE A 1 109 ? -19.007 -13.828 24.916 1.00 81.56 109 ILE A CA 1
ATOM 812 C C . ILE A 1 109 ? -18.582 -13.307 26.297 1.00 81.56 109 ILE A C 1
ATOM 814 O O . ILE A 1 109 ? -18.678 -14.016 27.296 1.00 81.56 109 ILE A O 1
ATOM 818 N N . THR A 1 110 ? -18.124 -12.057 26.377 1.00 73.56 110 THR A N 1
ATOM 819 C CA . THR A 1 110 ? -17.538 -11.488 27.607 1.00 73.56 110 THR A CA 1
ATOM 820 C C . THR A 1 110 ? -18.537 -10.809 28.545 1.00 73.56 110 THR A C 1
ATOM 822 O O . THR A 1 110 ? -18.130 -10.317 29.597 1.00 73.56 110 THR A O 1
ATOM 825 N N . LYS A 1 111 ? -19.837 -10.787 28.210 1.00 68.19 111 LYS A N 1
ATOM 826 C CA . LYS A 1 111 ? -20.911 -10.160 29.012 1.00 68.19 111 LYS A CA 1
ATOM 827 C C . LYS A 1 111 ? -20.606 -8.715 29.465 1.00 68.19 111 LYS A C 1
ATOM 829 O O . LYS A 1 111 ? -21.132 -8.261 30.475 1.00 68.19 111 LYS A O 1
ATOM 834 N N . GLY A 1 112 ? -19.776 -7.980 28.720 1.00 56.72 112 GLY A N 1
ATOM 835 C CA . GLY A 1 112 ? -19.539 -6.550 28.944 1.00 56.72 112 GLY A CA 1
ATOM 836 C C . GLY A 1 112 ? -18.703 -6.179 30.176 1.00 56.72 112 GLY A C 1
ATOM 837 O O . GLY A 1 112 ? -18.864 -5.067 30.678 1.00 56.72 112 GLY A O 1
ATOM 838 N N . THR A 1 113 ? -17.814 -7.047 30.677 1.00 55.81 113 THR A N 1
ATOM 839 C CA . THR A 1 113 ? -16.917 -6.663 31.782 1.00 55.81 113 THR A CA 1
ATOM 840 C C . THR A 1 113 ? -15.898 -5.587 31.340 1.00 55.81 113 THR A C 1
ATOM 842 O O . THR A 1 113 ? -15.179 -5.776 30.354 1.00 55.81 113 THR A O 1
ATOM 845 N N . PRO A 1 114 ? -15.819 -4.435 32.038 1.00 51.53 114 PRO A N 1
ATOM 846 C CA . PRO A 1 114 ? -15.094 -3.247 31.567 1.00 51.53 114 PRO A CA 1
ATOM 847 C C . PRO A 1 114 ? -13.563 -3.312 31.715 1.00 51.53 114 PRO A C 1
ATOM 849 O O . PRO A 1 114 ? -12.863 -2.561 31.038 1.00 51.53 114 PRO A O 1
ATOM 852 N N . GLU A 1 115 ? -13.016 -4.218 32.533 1.00 51.03 115 GLU A N 1
ATOM 853 C CA . GLU A 1 115 ? -11.561 -4.325 32.780 1.00 51.03 115 GLU A CA 1
ATOM 854 C C . GLU A 1 115 ? -10.741 -4.772 31.554 1.00 51.03 115 GLU A C 1
ATOM 856 O O . GLU A 1 115 ? -9.515 -4.702 31.559 1.00 51.03 115 GLU A O 1
ATOM 861 N N . ARG A 1 116 ? -11.393 -5.190 30.462 1.00 55.31 116 ARG A N 1
ATOM 862 C CA . ARG A 1 116 ? -10.722 -5.722 29.263 1.00 55.31 116 ARG A CA 1
ATOM 863 C C . ARG A 1 116 ? -10.503 -4.708 28.135 1.00 55.31 116 ARG A C 1
ATOM 865 O O . ARG A 1 116 ? -10.012 -5.096 27.078 1.00 55.31 116 ARG A O 1
ATOM 872 N N . LEU A 1 117 ? -10.789 -3.417 28.335 1.00 54.84 117 LEU A N 1
ATOM 873 C CA . LEU A 1 117 ? -10.564 -2.392 27.299 1.00 54.84 117 LEU A CA 1
ATOM 874 C C . LEU A 1 117 ? -9.087 -2.263 26.875 1.00 54.84 117 LEU A C 1
ATOM 876 O O . LEU A 1 117 ? -8.816 -2.096 25.691 1.00 54.84 117 LEU A O 1
ATOM 880 N N . ASN A 1 118 ? -8.127 -2.415 27.794 1.00 59.25 118 ASN A N 1
ATOM 881 C CA . ASN A 1 118 ? -6.699 -2.393 27.431 1.00 59.25 118 ASN A CA 1
ATOM 882 C C . ASN A 1 118 ? -6.290 -3.641 26.634 1.00 59.25 118 ASN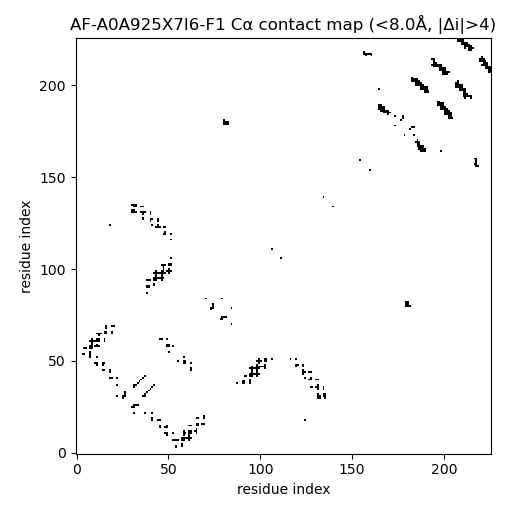 A C 1
ATOM 884 O O . ASN A 1 118 ? -5.535 -3.562 25.666 1.00 59.25 118 ASN A O 1
ATOM 888 N N . SER A 1 119 ? -6.851 -4.793 26.999 1.00 64.00 119 SER A N 1
ATOM 889 C CA . SER A 1 119 ? -6.652 -6.058 26.288 1.00 64.00 119 SER A CA 1
ATOM 890 C C . SER A 1 119 ? -7.236 -6.016 24.865 1.00 64.00 119 SER A C 1
ATOM 892 O O . SER A 1 119 ? -6.664 -6.583 23.935 1.00 64.00 119 SER A O 1
ATOM 894 N N . SER A 1 120 ? -8.320 -5.258 24.679 1.00 67.25 120 SER A N 1
ATOM 895 C CA . SER A 1 120 ? -8.990 -5.038 23.395 1.00 67.25 120 SER A CA 1
ATOM 896 C C . SER A 1 120 ? -8.170 -4.248 22.372 1.00 67.25 120 SER A C 1
ATOM 898 O O . SER A 1 120 ? -8.479 -4.355 21.190 1.00 67.25 120 SER A O 1
ATOM 900 N N . LEU A 1 121 ? -7.184 -3.450 22.788 1.00 78.31 121 LEU A N 1
ATOM 901 C CA . LEU A 1 121 ? -6.309 -2.709 21.870 1.00 78.31 121 LEU A CA 1
ATOM 902 C C . LEU A 1 121 ? -4.992 -3.453 21.635 1.00 78.31 121 LEU A C 1
ATOM 904 O O . LEU A 1 121 ? -4.483 -3.493 20.517 1.00 78.31 121 LEU A O 1
ATOM 908 N N . PHE A 1 122 ? -4.463 -4.078 22.689 1.00 85.00 122 PHE A N 1
ATOM 909 C CA . PHE A 1 122 ? -3.166 -4.741 22.654 1.00 85.00 122 PHE A CA 1
ATOM 910 C C . PHE A 1 122 ? -3.141 -5.944 21.703 1.00 85.00 122 PHE A C 1
ATOM 912 O O . PHE A 1 122 ? -2.235 -6.046 20.880 1.00 85.00 122 PHE A O 1
ATOM 919 N N . TYR A 1 123 ? -4.141 -6.833 21.762 1.00 89.06 123 TYR A N 1
ATOM 920 C CA . TYR A 1 123 ? -4.136 -8.034 20.919 1.00 89.06 123 TYR A CA 1
ATOM 921 C C . TYR A 1 123 ? -4.298 -7.739 19.422 1.00 89.06 123 TYR A C 1
ATOM 923 O O . TYR A 1 123 ? -3.504 -8.271 18.647 1.00 89.06 123 TYR A O 1
ATOM 931 N N . PRO A 1 124 ? -5.248 -6.892 18.972 1.00 91.19 124 PRO A N 1
ATOM 932 C CA . PRO A 1 124 ? -5.352 -6.573 17.551 1.00 91.19 124 PRO A CA 1
ATOM 933 C C . PRO A 1 124 ? -4.124 -5.824 17.025 1.00 91.19 124 PRO A C 1
ATOM 935 O O . PRO A 1 124 ? -3.711 -6.056 15.892 1.00 91.19 124 PRO A O 1
ATOM 938 N N . PHE A 1 125 ? -3.506 -4.973 17.851 1.00 91.75 125 PHE A N 1
ATOM 939 C CA . PHE A 1 125 ? -2.265 -4.292 17.487 1.00 91.75 125 PHE A CA 1
ATOM 940 C C . PHE A 1 125 ? -1.101 -5.278 17.341 1.00 91.75 125 PHE A C 1
ATOM 942 O O . PHE A 1 125 ? -0.368 -5.227 16.357 1.00 91.75 125 PHE A O 1
ATOM 949 N N . LEU A 1 126 ? -0.970 -6.228 18.271 1.00 92.69 126 LEU A N 1
ATOM 950 C CA . LEU A 1 126 ? 0.051 -7.271 18.204 1.00 92.69 126 LEU A CA 1
ATOM 951 C C . LEU A 1 126 ? -0.145 -8.192 16.993 1.00 92.69 126 LEU A C 1
ATOM 953 O O . LEU A 1 126 ? 0.834 -8.553 16.348 1.00 92.69 126 LEU A O 1
ATOM 957 N N . LEU A 1 127 ? -1.391 -8.539 16.657 1.00 92.62 127 LEU A N 1
ATOM 958 C CA . LEU A 1 127 ? -1.707 -9.307 15.449 1.00 92.62 127 LEU A CA 1
ATOM 959 C C . LEU A 1 127 ? -1.316 -8.546 14.181 1.00 92.62 127 LEU A C 1
ATOM 961 O O . LEU A 1 127 ? -0.727 -9.137 13.281 1.00 92.62 127 LEU A O 1
ATOM 965 N N . PHE A 1 128 ? -1.602 -7.244 14.123 1.00 94.00 128 PHE A N 1
ATOM 966 C CA . PHE A 1 128 ? -1.205 -6.400 13.000 1.00 94.00 128 PHE A CA 1
ATOM 967 C C . PHE A 1 128 ? 0.321 -6.336 12.844 1.00 94.00 128 PHE A C 1
ATOM 969 O O . PHE A 1 128 ? 0.836 -6.649 11.769 1.00 94.00 128 PHE A O 1
ATOM 976 N N . VAL A 1 129 ? 1.047 -5.978 13.905 1.00 93.38 129 VAL A N 1
ATOM 977 C CA . VAL A 1 129 ? 2.510 -5.838 13.853 1.00 93.38 129 VAL A CA 1
ATOM 978 C C . VAL A 1 129 ? 3.176 -7.190 13.599 1.00 93.38 129 VAL A C 1
ATOM 980 O O . VAL A 1 129 ? 4.003 -7.311 12.700 1.00 93.38 129 VAL A O 1
ATOM 983 N N . GLY A 1 130 ? 2.787 -8.224 14.348 1.00 92.06 130 GLY A N 1
ATOM 984 C CA . GLY A 1 130 ? 3.347 -9.567 14.223 1.00 92.06 130 GLY A CA 1
ATOM 985 C C . GLY A 1 130 ? 3.065 -10.201 12.864 1.00 92.06 130 GLY A C 1
ATOM 986 O O . GLY A 1 130 ? 3.970 -10.776 12.267 1.00 92.06 130 GLY A O 1
ATOM 987 N N . GLY A 1 131 ? 1.845 -10.053 12.341 1.00 90.31 131 GLY A N 1
ATOM 988 C CA . GLY A 1 131 ? 1.484 -10.564 11.020 1.00 90.31 131 GLY A CA 1
ATOM 989 C C . GLY A 1 131 ? 2.187 -9.828 9.879 1.00 90.31 131 GLY A C 1
ATOM 990 O O . GLY A 1 131 ? 2.653 -10.476 8.949 1.00 90.31 131 GLY A O 1
ATOM 991 N N . SER A 1 132 ? 2.339 -8.503 9.981 1.00 89.75 132 SER A N 1
ATOM 992 C CA . SER A 1 132 ? 3.073 -7.704 8.986 1.00 89.75 132 SER A CA 1
ATOM 993 C C . SER A 1 132 ? 4.558 -8.066 8.940 1.00 89.75 132 SER A C 1
ATOM 995 O O . SER A 1 132 ? 5.129 -8.235 7.867 1.00 89.75 132 SER A O 1
ATOM 997 N N . LEU A 1 133 ? 5.187 -8.240 10.107 1.00 90.06 133 LEU A N 1
ATOM 998 C CA . LEU A 1 133 ? 6.574 -8.700 10.175 1.00 90.06 133 LEU A CA 1
ATOM 999 C C . LEU A 1 133 ? 6.702 -10.116 9.614 1.00 90.06 133 LEU A C 1
ATOM 1001 O O . LEU A 1 133 ? 7.605 -10.377 8.827 1.00 90.06 133 LEU A O 1
ATOM 1005 N N . PHE A 1 134 ? 5.795 -11.020 9.987 1.00 89.25 134 PHE A N 1
ATOM 1006 C CA . PHE A 1 134 ? 5.806 -12.395 9.496 1.00 89.25 134 PHE A CA 1
ATOM 1007 C C . PHE A 1 134 ? 5.713 -12.466 7.967 1.00 89.25 134 PHE A C 1
ATOM 1009 O O . PHE A 1 134 ? 6.473 -13.214 7.362 1.00 89.25 134 PHE A O 1
ATOM 1016 N N . GLU A 1 135 ? 4.844 -11.663 7.347 1.00 86.19 135 GLU A N 1
ATOM 1017 C CA . GLU A 1 135 ? 4.738 -11.544 5.887 1.00 86.19 135 GLU A CA 1
ATOM 1018 C C . GLU A 1 135 ? 6.068 -11.109 5.255 1.00 86.19 135 GLU A C 1
ATOM 1020 O O . GLU A 1 135 ? 6.560 -11.757 4.330 1.00 86.19 135 GLU A O 1
ATOM 1025 N N . THR A 1 136 ? 6.696 -10.065 5.799 1.00 84.94 136 THR A N 1
ATOM 1026 C CA . THR A 1 136 ? 7.986 -9.565 5.306 1.00 84.94 136 THR A CA 1
ATOM 1027 C C . THR A 1 136 ? 9.110 -10.595 5.477 1.00 84.94 136 THR A C 1
ATOM 1029 O O . THR A 1 136 ? 9.921 -10.773 4.571 1.00 84.94 136 THR A O 1
ATOM 1032 N N . PHE A 1 137 ? 9.156 -11.307 6.609 1.00 85.06 137 PHE A N 1
ATOM 1033 C CA . PHE A 1 137 ? 10.198 -12.302 6.901 1.00 85.06 137 PHE A CA 1
ATOM 1034 C C . PHE A 1 137 ? 10.037 -13.612 6.122 1.00 85.06 137 PHE A C 1
ATOM 1036 O O . PHE A 1 137 ? 11.041 -14.197 5.722 1.00 85.06 137 PHE A O 1
ATOM 1043 N N . MET A 1 138 ? 8.806 -14.090 5.918 1.00 80.94 138 MET A N 1
ATOM 1044 C CA . MET A 1 138 ? 8.542 -15.297 5.120 1.00 80.94 138 MET A CA 1
ATOM 1045 C C . MET A 1 138 ? 8.706 -15.053 3.618 1.00 80.94 138 MET A C 1
ATOM 1047 O O . MET A 1 138 ? 8.860 -16.008 2.858 1.00 80.94 138 MET A O 1
ATOM 1051 N N . GLY A 1 139 ? 8.706 -13.786 3.205 1.00 65.06 139 GLY A N 1
ATOM 1052 C CA . GLY A 1 139 ? 8.766 -13.385 1.813 1.00 65.06 139 GLY A CA 1
ATOM 1053 C C . GLY A 1 139 ? 7.425 -13.596 1.116 1.00 65.06 139 GLY A C 1
ATOM 1054 O O . GLY A 1 139 ? 6.764 -14.626 1.252 1.00 65.06 139 GLY A O 1
ATOM 1055 N N . ASN A 1 140 ? 7.035 -12.622 0.297 1.00 61.16 140 ASN A N 1
ATOM 1056 C CA . ASN A 1 140 ? 6.008 -12.868 -0.701 1.00 61.16 140 ASN A CA 1
ATOM 1057 C C . ASN A 1 140 ? 6.629 -13.756 -1.778 1.00 61.16 140 ASN A C 1
ATOM 1059 O O . ASN A 1 140 ? 7.503 -13.321 -2.529 1.00 61.16 140 ASN A O 1
ATOM 1063 N N . SER A 1 141 ? 6.180 -15.008 -1.863 1.00 56.66 141 SER A N 1
ATOM 1064 C CA . SER A 1 141 ? 6.378 -15.792 -3.080 1.00 56.66 141 SER A CA 1
ATOM 1065 C C . SER A 1 141 ? 5.569 -15.093 -4.163 1.00 56.66 141 SER A C 1
ATOM 1067 O O . SER A 1 141 ? 4.370 -15.334 -4.274 1.00 56.66 141 SER A O 1
ATOM 1069 N N . ALA A 1 142 ? 6.184 -14.153 -4.885 1.00 57.97 142 ALA A N 1
ATOM 1070 C CA . ALA A 1 142 ? 5.547 -13.481 -6.003 1.00 57.97 142 ALA A CA 1
ATOM 1071 C C . ALA A 1 142 ? 5.118 -14.568 -6.990 1.00 57.97 142 ALA A C 1
ATOM 1073 O O . ALA A 1 142 ? 5.945 -15.169 -7.679 1.00 57.97 142 ALA A O 1
ATOM 1074 N N . ILE A 1 143 ? 3.826 -14.885 -6.995 1.00 61.44 143 ILE A N 1
ATOM 1075 C CA . ILE A 1 143 ? 3.261 -15.761 -8.005 1.00 61.44 143 ILE A CA 1
ATOM 1076 C C . ILE A 1 143 ? 3.397 -14.963 -9.295 1.00 61.44 143 ILE A C 1
ATOM 1078 O O . ILE A 1 143 ? 2.838 -13.876 -9.416 1.00 61.44 143 ILE A O 1
ATOM 1082 N N . ALA A 1 144 ? 4.236 -15.449 -10.208 1.00 65.94 144 ALA A N 1
ATOM 1083 C CA . ALA A 1 144 ? 4.453 -14.794 -11.484 1.00 65.94 144 ALA A CA 1
ATOM 1084 C C . ALA A 1 144 ? 3.165 -14.885 -12.310 1.00 65.94 144 ALA A C 1
ATOM 1086 O O . ALA A 1 144 ? 2.952 -15.846 -13.051 1.00 65.94 144 ALA A O 1
ATOM 1087 N N . ASP A 1 145 ? 2.301 -13.886 -12.167 1.00 73.00 145 ASP A N 1
ATOM 1088 C CA . ASP A 1 145 ? 1.132 -13.736 -13.014 1.00 73.00 145 ASP A CA 1
ATOM 1089 C C . ASP A 1 145 ? 1.575 -13.277 -14.405 1.00 73.00 145 ASP A C 1
ATOM 1091 O O . ASP A 1 145 ? 2.329 -12.315 -14.573 1.00 73.00 145 ASP A O 1
ATOM 1095 N N . LYS A 1 146 ? 1.116 -13.997 -15.431 1.00 83.94 146 LYS A N 1
ATOM 1096 C CA . LYS A 1 146 ? 1.425 -13.692 -16.829 1.00 83.94 146 LYS A CA 1
ATOM 1097 C C . LYS A 1 146 ? 0.210 -13.063 -17.497 1.00 83.94 146 LYS A C 1
ATOM 1099 O O . LYS A 1 146 ? -0.771 -13.746 -17.776 1.00 83.94 146 LYS A O 1
ATOM 1104 N N . VAL A 1 147 ? 0.321 -11.783 -17.829 1.00 89.31 147 VAL A N 1
ATOM 1105 C CA . VAL A 1 147 ? -0.657 -11.058 -18.651 1.00 89.31 147 VAL A CA 1
ATOM 1106 C C . VAL A 1 147 ? -0.080 -10.860 -20.055 1.00 89.31 147 VAL A C 1
ATOM 1108 O O . VAL A 1 147 ? 1.124 -10.665 -20.216 1.00 89.31 147 VAL A O 1
ATOM 1111 N N . SER A 1 148 ? -0.919 -10.951 -21.090 1.00 90.88 148 SER A N 1
ATOM 1112 C CA . SER A 1 148 ? -0.514 -10.731 -22.482 1.00 90.88 148 SER A CA 1
ATOM 1113 C C . SER A 1 148 ? -1.533 -9.857 -23.203 1.00 90.88 148 SER A C 1
ATOM 1115 O O . SER A 1 148 ? -2.732 -10.115 -23.136 1.00 90.88 148 SER A O 1
ATOM 1117 N N . THR A 1 149 ? -1.029 -8.849 -23.913 1.00 93.06 149 THR A N 1
ATOM 1118 C CA . THR A 1 149 ? -1.808 -7.935 -24.754 1.00 93.06 149 THR A CA 1
ATOM 1119 C C . THR A 1 149 ? -1.187 -7.916 -26.146 1.00 93.06 149 THR A C 1
ATOM 1121 O O . THR A 1 149 ? 0.036 -7.976 -26.275 1.00 93.06 149 THR A O 1
ATOM 1124 N N . SER A 1 150 ? -2.012 -7.821 -27.188 1.00 93.06 150 SER A N 1
ATOM 1125 C CA . SER A 1 150 ? -1.553 -7.709 -28.572 1.00 93.06 150 SER A CA 1
ATOM 1126 C C . SER A 1 150 ? -2.255 -6.567 -29.298 1.00 93.06 150 SER A C 1
ATOM 1128 O O . SER A 1 150 ? -3.430 -6.283 -29.072 1.00 93.06 150 SER A O 1
ATOM 1130 N N . ILE A 1 151 ? -1.507 -5.908 -30.181 1.00 93.75 151 ILE A N 1
ATOM 1131 C CA . ILE A 1 151 ? -2.015 -4.910 -31.122 1.00 93.75 151 ILE A CA 1
ATOM 1132 C C . ILE A 1 151 ? -1.444 -5.217 -32.505 1.00 93.75 151 ILE A C 1
ATOM 1134 O O . ILE A 1 151 ? -0.313 -5.689 -32.622 1.00 93.75 151 ILE A O 1
ATOM 1138 N N . VAL A 1 152 ? -2.218 -4.953 -33.556 1.00 94.38 152 VAL A N 1
ATOM 1139 C CA . VAL A 1 152 ? -1.762 -5.110 -34.942 1.00 94.38 152 VAL A CA 1
ATOM 1140 C C . VAL A 1 152 ? -1.409 -3.734 -35.487 1.00 94.38 152 VAL A C 1
ATOM 1142 O O . VAL A 1 152 ? -2.264 -2.854 -35.555 1.00 94.38 152 VAL A O 1
ATOM 1145 N N . VAL A 1 153 ? -0.151 -3.555 -35.886 1.00 92.31 153 VAL A N 1
ATOM 1146 C CA . VAL A 1 153 ? 0.344 -2.307 -36.478 1.00 92.31 153 VAL A CA 1
ATOM 1147 C C . VAL A 1 153 ? 0.702 -2.566 -37.936 1.00 92.31 153 VAL A C 1
ATOM 1149 O O . VAL A 1 153 ? 1.524 -3.429 -38.235 1.00 92.31 153 VAL A O 1
ATOM 1152 N N . ALA A 1 154 ? 0.100 -1.810 -38.854 1.00 94.62 154 ALA A N 1
ATOM 1153 C CA . ALA A 1 154 ? 0.376 -1.901 -40.287 1.00 94.62 154 ALA A CA 1
ATOM 1154 C C . ALA A 1 154 ? 1.700 -1.193 -40.649 1.00 94.62 154 ALA A C 1
ATOM 1156 O O . ALA A 1 154 ? 1.707 -0.156 -41.311 1.00 94.62 154 ALA A O 1
ATOM 1157 N N . ALA A 1 155 ? 2.827 -1.728 -40.176 1.00 93.44 155 ALA A N 1
ATOM 1158 C CA . ALA A 1 155 ? 4.166 -1.188 -40.403 1.00 93.44 155 ALA A CA 1
ATOM 1159 C C . ALA A 1 155 ? 5.214 -2.305 -40.547 1.00 93.44 155 ALA A C 1
ATOM 1161 O O . ALA A 1 155 ? 4.986 -3.450 -40.169 1.00 93.44 155 ALA A O 1
ATOM 1162 N N . ASN A 1 156 ? 6.382 -1.965 -41.102 1.00 95.31 156 ASN A N 1
ATOM 1163 C CA . ASN A 1 156 ? 7.513 -2.891 -41.187 1.00 95.31 156 ASN A CA 1
ATOM 1164 C C . ASN A 1 156 ? 8.042 -3.229 -39.767 1.00 95.31 156 ASN A C 1
ATOM 1166 O O . ASN A 1 156 ? 8.241 -2.292 -38.986 1.00 95.31 156 ASN A O 1
ATOM 1170 N N . PRO A 1 157 ? 8.307 -4.512 -39.439 1.00 93.94 157 PRO A N 1
ATOM 1171 C CA . PRO A 1 157 ? 8.741 -4.924 -38.100 1.00 93.94 157 PRO A CA 1
ATOM 1172 C C . PRO A 1 157 ? 10.020 -4.246 -37.595 1.00 93.94 157 PRO A C 1
ATOM 1174 O O . PRO A 1 157 ? 10.074 -3.870 -36.427 1.00 93.94 157 PRO A O 1
ATOM 1177 N N . ASP A 1 158 ? 11.014 -4.009 -38.455 1.00 92.44 158 ASP A N 1
ATOM 1178 C CA . ASP A 1 158 ? 12.257 -3.328 -38.067 1.00 92.44 158 ASP A CA 1
ATOM 1179 C C . ASP A 1 158 ? 11.994 -1.873 -37.671 1.00 92.44 158 ASP A C 1
ATOM 1181 O O . ASP A 1 158 ? 12.532 -1.386 -36.680 1.00 92.44 158 ASP A O 1
ATOM 1185 N N . LYS A 1 159 ? 11.095 -1.190 -38.394 1.00 90.94 159 LYS A N 1
ATOM 1186 C CA . LYS A 1 159 ? 10.691 0.182 -38.048 1.00 90.94 159 LYS A CA 1
ATOM 1187 C C . LYS A 1 159 ? 9.948 0.238 -36.717 1.00 90.94 159 LYS A C 1
ATOM 1189 O O . LYS A 1 159 ? 10.117 1.196 -35.967 1.00 90.94 159 LYS A O 1
ATOM 1194 N N . VAL A 1 160 ? 9.103 -0.756 -36.438 1.00 91.12 160 VAL A N 1
ATOM 1195 C CA . VAL A 1 160 ? 8.398 -0.862 -35.152 1.00 91.12 160 VAL A CA 1
ATOM 1196 C C . VAL A 1 160 ? 9.406 -1.113 -34.034 1.00 91.12 160 VAL A C 1
ATOM 1198 O O . VAL A 1 160 ? 9.364 -0.432 -33.014 1.00 91.12 160 VAL A O 1
ATOM 1201 N N . TYR A 1 161 ? 10.349 -2.028 -34.248 1.00 91.44 161 TYR A N 1
ATOM 1202 C CA . TYR A 1 161 ? 11.406 -2.340 -33.293 1.00 91.44 161 TYR A CA 1
ATOM 1203 C C . TYR A 1 161 ? 12.249 -1.106 -32.940 1.00 91.44 161 TYR A C 1
ATOM 1205 O O . TYR A 1 161 ? 12.409 -0.803 -31.759 1.00 91.44 161 TYR A O 1
ATOM 1213 N N . ASP A 1 162 ? 12.698 -0.337 -33.938 1.00 88.88 162 ASP A N 1
ATOM 1214 C CA . ASP A 1 162 ? 13.474 0.892 -33.716 1.00 88.88 162 ASP A CA 1
ATOM 1215 C C . ASP A 1 162 ? 12.709 1.929 -32.879 1.00 88.88 162 ASP A C 1
ATOM 1217 O O . ASP A 1 162 ? 13.307 2.644 -32.075 1.00 88.88 162 ASP A O 1
ATOM 1221 N N . LYS A 1 163 ? 11.378 1.984 -33.025 1.00 87.31 163 LYS A N 1
ATOM 1222 C CA . LYS A 1 163 ? 10.502 2.857 -32.227 1.00 87.31 163 LYS A CA 1
ATOM 1223 C C . LYS A 1 163 ? 10.211 2.335 -30.821 1.00 87.31 163 LYS A C 1
ATOM 1225 O O . LYS A 1 163 ? 9.862 3.132 -29.957 1.00 87.31 163 LYS A O 1
ATOM 1230 N N . ILE A 1 164 ? 10.325 1.029 -30.583 1.00 87.50 164 ILE A N 1
ATOM 1231 C CA . ILE A 1 164 ? 10.151 0.426 -29.253 1.00 87.50 164 ILE A CA 1
ATOM 1232 C C . ILE A 1 164 ? 11.439 0.545 -28.435 1.00 87.50 164 ILE A C 1
ATOM 1234 O O . ILE A 1 164 ? 11.385 0.767 -27.224 1.00 87.50 164 ILE A O 1
ATOM 1238 N N . ILE A 1 165 ? 12.599 0.352 -29.067 1.00 86.19 165 ILE A N 1
ATOM 1239 C CA . ILE A 1 165 ? 13.871 0.258 -28.348 1.00 86.19 165 ILE A CA 1
ATOM 1240 C C . ILE A 1 165 ? 14.397 1.624 -27.887 1.00 86.19 165 ILE A C 1
ATOM 1242 O O . ILE A 1 165 ? 14.951 1.714 -26.793 1.00 86.19 165 ILE A O 1
ATOM 1246 N N . ASN A 1 166 ? 14.160 2.683 -28.668 1.00 81.12 166 ASN A N 1
ATOM 1247 C CA . ASN A 1 166 ? 14.488 4.061 -28.313 1.00 81.12 166 ASN A CA 1
ATOM 1248 C C . ASN A 1 166 ? 13.247 4.942 -28.448 1.00 81.12 166 ASN A C 1
ATOM 1250 O O . ASN A 1 166 ? 12.609 4.992 -29.501 1.00 81.12 166 ASN A O 1
ATOM 1254 N N . VAL A 1 167 ? 12.925 5.661 -27.377 1.00 79.56 167 VAL A N 1
ATOM 1255 C CA . VAL A 1 167 ? 11.776 6.565 -27.320 1.00 79.56 167 VAL A CA 1
ATOM 1256 C C . VAL A 1 167 ? 12.306 7.941 -26.945 1.00 79.56 167 VAL A C 1
ATOM 1258 O O . VAL A 1 167 ? 12.608 8.174 -25.781 1.00 79.56 167 VAL A O 1
ATOM 1261 N N . ASP A 1 168 ? 12.476 8.833 -27.922 1.00 66.81 168 ASP A N 1
ATOM 1262 C CA . ASP A 1 168 ? 13.130 10.135 -27.703 1.00 66.81 168 ASP A CA 1
ATOM 1263 C C . ASP A 1 168 ? 12.288 11.092 -26.852 1.00 66.81 168 ASP A C 1
ATOM 1265 O O . ASP A 1 168 ? 12.784 11.636 -25.865 1.00 66.81 168 ASP A O 1
ATOM 1269 N N . THR A 1 169 ? 11.016 11.257 -27.214 1.00 62.16 169 THR A N 1
ATOM 1270 C CA . THR A 1 169 ? 10.024 12.013 -26.447 1.00 62.16 169 THR A CA 1
ATOM 1271 C C . THR A 1 169 ? 8.633 11.481 -26.747 1.00 62.16 169 THR A C 1
ATOM 1273 O O . THR A 1 169 ? 8.190 11.471 -27.898 1.00 62.16 169 THR A O 1
ATOM 1276 N N . VAL A 1 170 ? 7.924 11.045 -25.708 1.00 61.09 170 VAL A N 1
ATOM 1277 C CA . VAL A 1 170 ? 6.481 10.800 -25.791 1.00 61.09 170 VAL A CA 1
ATOM 1278 C C . VAL A 1 170 ? 5.779 12.129 -25.502 1.00 61.09 170 VAL A C 1
ATOM 1280 O O . VAL A 1 170 ? 5.318 12.361 -24.390 1.00 61.09 170 VAL A O 1
ATOM 1283 N N . ASP A 1 171 ? 5.711 13.024 -26.492 1.00 56.47 171 ASP A N 1
ATOM 1284 C CA . ASP A 1 171 ? 4.794 14.182 -26.458 1.00 56.47 171 ASP A CA 1
ATOM 1285 C C . ASP A 1 171 ? 3.379 13.710 -26.825 1.00 56.47 171 ASP A C 1
ATOM 1287 O O . ASP A 1 171 ? 2.785 14.109 -27.826 1.00 56.47 171 ASP A O 1
ATOM 1291 N N . VAL A 1 172 ? 2.862 12.759 -26.051 1.00 59.25 172 VAL A N 1
ATOM 1292 C CA . VAL A 1 172 ? 1.489 12.276 -26.190 1.00 59.25 172 VAL A CA 1
ATOM 1293 C C . VAL A 1 172 ? 0.679 12.915 -25.076 1.00 59.25 172 VAL A C 1
ATOM 1295 O O . VAL A 1 172 ? 1.117 12.928 -23.925 1.00 59.25 172 VAL A O 1
ATOM 1298 N N . GLU A 1 173 ? -0.488 13.460 -25.425 1.00 62.88 173 GLU A N 1
ATOM 1299 C CA . GLU A 1 173 ? -1.442 13.961 -24.438 1.00 62.88 173 GLU A CA 1
ATOM 1300 C C . GLU A 1 173 ? -1.677 12.890 -23.374 1.00 62.88 173 GLU A C 1
ATOM 1302 O O . GLU A 1 173 ? -1.951 11.726 -23.683 1.00 62.88 173 GLU A O 1
ATOM 1307 N N . THR A 1 174 ? -1.530 13.278 -22.111 1.00 64.31 174 THR A N 1
ATOM 1308 C CA . THR A 1 174 ? -1.712 12.360 -20.998 1.00 64.31 174 THR A CA 1
ATOM 1309 C C . THR A 1 174 ? -3.146 11.849 -21.007 1.00 64.31 174 THR A C 1
ATOM 1311 O O . THR A 1 174 ? -4.117 12.603 -20.886 1.00 64.31 174 THR A O 1
ATOM 1314 N N . ASN A 1 175 ? -3.294 10.534 -21.143 1.00 70.81 175 ASN A N 1
ATOM 1315 C CA . ASN A 1 175 ? -4.599 9.895 -21.071 1.00 70.81 175 ASN A CA 1
ATOM 1316 C C . ASN A 1 175 ? -5.196 10.091 -19.668 1.00 70.81 175 ASN A C 1
ATOM 1318 O O . ASN A 1 175 ? -4.472 10.254 -18.685 1.00 70.81 175 ASN A O 1
ATOM 1322 N N . PHE A 1 176 ? -6.525 10.006 -19.545 1.00 72.25 176 PHE A N 1
ATOM 1323 C CA . PHE A 1 176 ? -7.233 10.185 -18.267 1.00 72.25 176 PHE A CA 1
ATOM 1324 C C . PHE A 1 176 ? -6.611 9.386 -17.107 1.00 72.25 176 PHE A C 1
ATOM 1326 O O . PHE A 1 176 ? -6.468 9.909 -16.012 1.00 72.25 176 PHE A O 1
ATOM 1333 N N . ILE A 1 177 ? -6.171 8.149 -17.358 1.00 68.38 177 ILE A N 1
ATOM 1334 C CA . ILE A 1 177 ? -5.560 7.281 -16.338 1.00 68.38 177 ILE A CA 1
ATOM 1335 C C . ILE A 1 177 ? -4.157 7.770 -15.927 1.00 68.38 177 ILE A C 1
ATOM 1337 O O . ILE A 1 177 ? -3.812 7.709 -14.749 1.00 68.38 177 ILE A O 1
ATOM 1341 N N . GLN A 1 178 ? -3.366 8.306 -16.863 1.00 71.50 178 GLN A N 1
ATOM 1342 C CA . GLN A 1 178 ? -2.057 8.909 -16.564 1.00 71.50 178 GLN A CA 1
ATOM 1343 C C . GLN A 1 178 ? -2.217 10.151 -15.684 1.00 71.50 178 GLN A C 1
ATOM 1345 O O . GLN A 1 178 ? -1.534 10.277 -14.673 1.00 71.50 178 GLN A O 1
ATOM 1350 N N . ASN A 1 179 ? -3.223 10.986 -15.963 1.00 71.00 179 ASN A N 1
ATOM 1351 C CA . ASN A 1 179 ? -3.547 12.157 -15.135 1.00 71.00 179 ASN A CA 1
ATOM 1352 C C . ASN A 1 179 ? -3.995 11.812 -13.706 1.00 71.00 179 ASN A C 1
ATOM 1354 O O . ASN A 1 179 ? -4.004 12.678 -12.835 1.00 71.00 179 ASN A O 1
ATOM 1358 N N . LEU A 1 180 ? -4.381 10.562 -13.452 1.00 69.31 180 LEU A N 1
ATOM 1359 C CA . LEU A 1 180 ? -4.828 10.100 -12.142 1.00 69.31 180 LEU A CA 1
ATOM 1360 C C . LEU A 1 180 ? -3.725 9.396 -11.325 1.00 69.31 180 LEU A C 1
ATOM 1362 O O . LEU A 1 180 ? -4.003 8.922 -10.217 1.00 69.31 180 LEU A O 1
ATOM 1366 N N . GLY A 1 181 ? -2.489 9.352 -11.838 1.00 65.38 181 GLY A N 1
ATOM 1367 C CA . GLY A 1 181 ? -1.305 8.949 -11.072 1.00 65.38 181 GLY A CA 1
ATOM 1368 C C . GLY A 1 181 ? -0.464 7.814 -11.656 1.00 65.38 181 GLY A C 1
ATOM 1369 O O . GLY A 1 181 ? 0.399 7.311 -10.944 1.00 65.38 181 GLY A O 1
ATOM 1370 N N . LEU A 1 182 ? -0.683 7.385 -12.908 1.00 71.50 182 LEU A N 1
ATOM 1371 C CA . LEU A 1 182 ? 0.287 6.506 -13.576 1.00 71.50 182 LEU A CA 1
ATOM 1372 C C . LEU A 1 182 ? 1.450 7.337 -14.139 1.00 71.50 182 LEU A C 1
ATOM 1374 O O . LEU A 1 182 ? 1.194 8.333 -14.819 1.00 71.50 182 LEU A O 1
ATOM 1378 N N . PRO A 1 183 ? 2.712 6.924 -13.920 1.00 70.94 183 PRO A N 1
ATOM 1379 C CA . PRO A 1 183 ? 3.862 7.689 -14.373 1.00 70.94 183 PRO A CA 1
ATOM 1380 C C . PRO A 1 183 ? 3.915 7.717 -15.905 1.00 70.94 183 PRO A C 1
ATOM 1382 O O . PRO A 1 183 ? 3.789 6.688 -16.576 1.00 70.94 183 PRO A O 1
ATOM 1385 N N . THR A 1 184 ? 4.116 8.908 -16.468 1.00 73.88 184 THR A N 1
ATOM 1386 C CA . THR A 1 184 ? 4.219 9.092 -17.921 1.00 73.88 184 THR A CA 1
ATOM 1387 C C . THR A 1 184 ? 5.685 9.010 -18.352 1.00 73.88 184 THR A C 1
ATOM 1389 O O . THR A 1 184 ? 6.508 9.769 -17.827 1.00 73.88 184 THR A O 1
ATOM 1392 N N . PRO A 1 185 ? 6.051 8.099 -19.275 1.00 76.44 185 PRO A N 1
ATOM 1393 C CA . PRO A 1 185 ? 7.423 7.994 -19.753 1.00 76.44 185 PRO A CA 1
ATOM 1394 C C . PRO A 1 185 ? 7.765 9.225 -20.590 1.00 76.44 185 PRO A C 1
ATOM 1396 O O . PRO A 1 185 ? 7.054 9.563 -21.531 1.00 76.44 185 PRO A O 1
ATOM 1399 N N . ARG A 1 186 ? 8.869 9.893 -20.262 1.00 81.88 186 ARG A N 1
ATOM 1400 C CA . ARG A 1 186 ? 9.387 11.043 -21.009 1.00 81.88 186 ARG A CA 1
ATOM 1401 C C . ARG A 1 186 ? 10.332 10.598 -22.110 1.00 81.88 186 ARG A C 1
ATOM 1403 O O . ARG A 1 186 ? 10.177 11.036 -23.244 1.00 81.88 186 ARG A O 1
ATOM 1410 N N . LYS A 1 187 ? 11.281 9.721 -21.780 1.00 86.12 187 LYS A N 1
ATOM 1411 C CA . LYS A 1 187 ? 12.320 9.256 -22.704 1.00 86.12 187 LYS A CA 1
ATOM 1412 C C . LYS A 1 187 ? 12.823 7.876 -22.305 1.00 86.12 187 LYS A C 1
ATOM 1414 O O . LYS A 1 187 ? 13.079 7.655 -21.130 1.00 86.12 187 LYS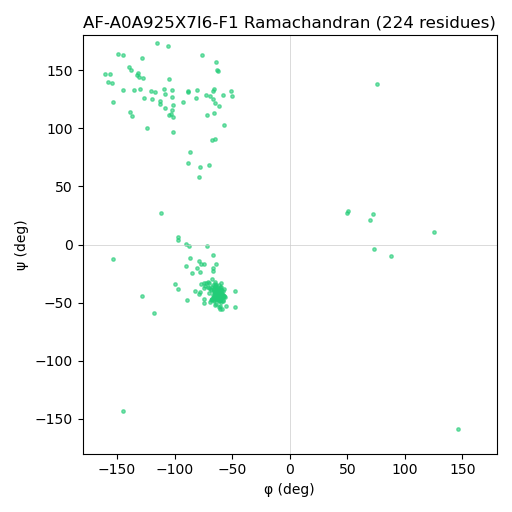 A O 1
ATOM 1419 N N . CYS A 1 188 ? 13.049 6.989 -23.266 1.00 88.00 188 CYS A N 1
ATOM 1420 C CA . CYS A 1 188 ? 13.764 5.731 -23.061 1.00 88.00 188 CYS A CA 1
ATOM 1421 C C . CYS A 1 188 ? 15.009 5.687 -23.945 1.00 88.00 188 CYS A C 1
ATOM 1423 O O . CYS A 1 188 ? 14.907 5.852 -25.160 1.00 88.00 188 CYS A O 1
ATOM 1425 N N . THR A 1 189 ? 16.173 5.451 -23.339 1.00 89.31 189 THR A N 1
ATOM 1426 C CA . THR A 1 189 ? 17.460 5.358 -24.046 1.00 89.31 189 THR A CA 1
ATOM 1427 C C . THR A 1 189 ? 18.089 3.996 -23.812 1.00 89.31 189 THR A C 1
ATOM 1429 O O . THR A 1 189 ? 18.187 3.545 -22.670 1.00 89.31 189 THR A O 1
ATOM 1432 N N . LEU A 1 190 ? 18.548 3.354 -24.882 1.00 90.56 190 LEU A N 1
ATOM 1433 C CA . LEU A 1 190 ? 19.319 2.123 -24.792 1.00 90.56 190 LEU A CA 1
ATOM 1434 C C . LEU A 1 190 ? 20.819 2.416 -24.654 1.00 90.56 190 LEU A C 1
ATOM 1436 O O . LEU A 1 190 ? 21.374 3.194 -25.426 1.00 90.56 190 LEU A O 1
ATOM 1440 N N . THR A 1 191 ? 21.493 1.764 -23.707 1.00 89.56 191 THR A N 1
ATOM 1441 C CA . THR A 1 191 ? 22.954 1.859 -23.570 1.00 89.56 191 THR A CA 1
ATOM 1442 C C . THR A 1 191 ? 23.674 1.063 -24.653 1.00 89.56 191 THR A C 1
ATOM 1444 O O . THR A 1 191 ? 24.624 1.544 -25.259 1.00 89.56 191 THR A O 1
ATOM 1447 N N . GLU A 1 192 ? 23.233 -0.173 -24.884 1.00 90.06 192 GLU A N 1
ATOM 1448 C CA . GLU A 1 192 ? 23.813 -1.096 -25.855 1.00 90.06 192 GLU A CA 1
ATOM 1449 C C . GLU A 1 192 ? 22.794 -2.169 -26.254 1.00 90.06 192 GLU A C 1
ATOM 1451 O O . GLU A 1 192 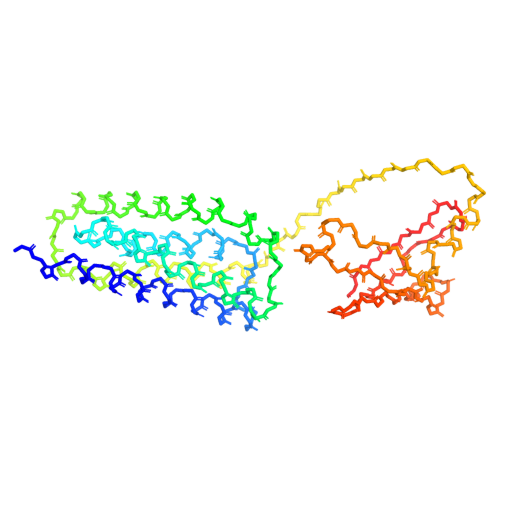? 22.064 -2.692 -25.412 1.00 90.06 192 GLU A O 1
ATOM 1456 N N . GLU A 1 193 ? 22.756 -2.515 -27.540 1.00 90.44 193 GLU A N 1
ATOM 1457 C CA . GLU A 1 193 ? 21.852 -3.537 -28.077 1.00 90.44 193 GLU A CA 1
ATOM 1458 C C . GLU A 1 193 ? 22.492 -4.928 -27.992 1.00 90.44 193 GLU A C 1
ATOM 1460 O O . GLU A 1 193 ? 22.916 -5.521 -28.983 1.00 90.44 193 GLU A O 1
ATOM 1465 N N . LYS A 1 194 ? 22.621 -5.437 -26.764 1.00 93.12 194 LYS A N 1
ATOM 1466 C CA . LYS A 1 194 ? 23.103 -6.795 -26.486 1.00 93.12 194 LYS A CA 1
ATOM 1467 C C . LYS A 1 194 ? 22.467 -7.347 -25.211 1.00 93.12 194 LYS A C 1
ATOM 1469 O O . LYS A 1 194 ? 21.939 -6.588 -24.403 1.00 93.12 194 LYS A O 1
ATOM 1474 N N . ILE A 1 195 ? 22.549 -8.661 -24.996 1.00 94.56 195 ILE A N 1
ATOM 1475 C CA . ILE A 1 195 ? 22.123 -9.280 -23.729 1.00 94.56 195 ILE A CA 1
ATOM 1476 C C . ILE A 1 195 ? 22.914 -8.653 -22.571 1.00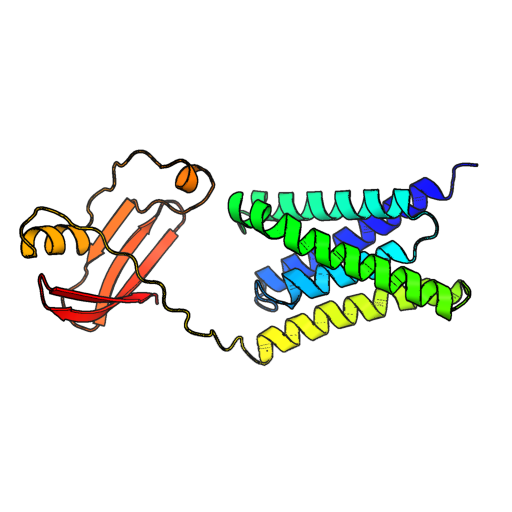 94.56 195 ILE A C 1
ATOM 1478 O O . ILE A 1 195 ? 24.141 -8.571 -22.624 1.00 94.56 195 ILE A O 1
ATOM 1482 N N . GLY A 1 196 ? 22.204 -8.200 -21.537 1.00 93.00 196 GLY A N 1
ATOM 1483 C CA . GLY A 1 196 ? 22.758 -7.430 -20.419 1.00 93.00 196 GLY A CA 1
ATOM 1484 C C . GLY A 1 196 ? 22.800 -5.913 -20.642 1.00 93.00 196 GLY A C 1
ATOM 1485 O O . GLY A 1 196 ? 23.028 -5.176 -19.684 1.00 93.00 196 GLY A O 1
ATOM 1486 N N . GLY A 1 197 ? 22.537 -5.442 -21.864 1.00 93.00 197 GLY A N 1
ATOM 1487 C CA . GLY A 1 197 ? 22.338 -4.027 -22.160 1.00 93.00 197 GLY A CA 1
ATOM 1488 C C . GLY A 1 197 ? 21.127 -3.463 -21.424 1.00 93.00 197 GLY A C 1
ATOM 1489 O O . GLY A 1 197 ? 20.163 -4.184 -21.147 1.00 93.00 197 GLY A O 1
ATOM 1490 N N . LYS A 1 198 ? 21.185 -2.173 -21.084 1.00 93.75 198 LYS A N 1
ATOM 1491 C CA . LYS A 1 198 ? 20.173 -1.500 -20.271 1.00 93.75 198 LYS A CA 1
ATOM 1492 C C . LYS A 1 198 ? 19.360 -0.530 -21.115 1.00 93.75 198 LYS A C 1
ATOM 1494 O O . LYS A 1 198 ? 19.925 0.276 -21.855 1.00 93.75 198 LYS A O 1
ATOM 1499 N N . ARG A 1 199 ? 18.041 -0.571 -20.966 1.00 91.94 199 ARG A N 1
ATOM 1500 C CA . ARG A 1 199 ? 17.119 0.462 -21.434 1.00 91.94 199 ARG A CA 1
ATOM 1501 C C . ARG A 1 199 ? 16.705 1.297 -20.228 1.00 91.94 199 ARG A C 1
ATOM 1503 O O . ARG A 1 199 ? 16.119 0.780 -19.284 1.00 91.94 199 ARG A O 1
ATOM 1510 N N . ILE A 1 200 ? 17.074 2.571 -20.242 1.00 91.38 200 ILE A N 1
ATOM 1511 C CA . ILE A 1 200 ? 16.805 3.519 -19.159 1.00 91.38 200 ILE A CA 1
ATOM 1512 C C . ILE A 1 200 ? 15.616 4.365 -19.587 1.00 91.38 200 ILE A C 1
ATOM 1514 O O . ILE A 1 200 ? 15.738 5.171 -20.513 1.00 91.38 200 ILE A O 1
ATOM 1518 N N . CYS A 1 201 ? 14.476 4.160 -18.937 1.00 89.25 201 CYS A N 1
ATOM 1519 C CA . CYS A 1 201 ? 13.247 4.903 -19.169 1.00 89.25 201 CYS A CA 1
ATOM 1520 C C . CYS A 1 201 ? 13.042 5.936 -18.061 1.00 89.25 201 CYS A C 1
ATOM 1522 O O . CYS A 1 201 ? 12.789 5.586 -16.914 1.00 89.25 201 CYS A O 1
ATOM 1524 N N . VAL A 1 202 ? 13.137 7.212 -18.417 1.00 88.38 202 VAL A N 1
ATOM 1525 C CA . VAL A 1 202 ? 12.923 8.359 -17.533 1.00 88.38 202 VAL A CA 1
ATOM 1526 C C . VAL A 1 202 ? 11.446 8.738 -17.552 1.00 88.38 202 VAL A C 1
ATOM 1528 O O . VAL A 1 202 ? 10.856 8.907 -18.622 1.00 88.38 202 VAL A O 1
ATOM 1531 N N . PHE A 1 203 ? 10.866 8.903 -16.370 1.00 83.69 203 PHE A N 1
ATOM 1532 C CA . PHE A 1 203 ? 9.497 9.338 -16.107 1.00 83.69 203 PHE A CA 1
ATOM 1533 C C . PHE A 1 203 ? 9.512 10.692 -15.386 1.00 83.69 203 PHE A C 1
ATOM 1535 O O . PHE A 1 203 ? 10.565 11.197 -15.004 1.00 83.69 203 PHE A O 1
ATOM 1542 N N . GLU A 1 204 ? 8.340 11.294 -15.190 1.00 77.31 204 GLU A N 1
ATOM 1543 C CA . GLU A 1 204 ? 8.225 12.524 -14.392 1.00 77.31 204 GLU A CA 1
ATOM 1544 C C . GLU A 1 204 ? 8.673 12.333 -12.935 1.00 77.31 204 GLU A C 1
ATOM 1546 O O . GLU A 1 204 ? 9.335 13.207 -12.382 1.00 77.31 204 GLU A O 1
ATOM 1551 N N . ASP A 1 205 ? 8.358 11.175 -12.346 1.00 75.31 205 ASP A N 1
ATOM 1552 C CA . ASP A 1 205 ? 8.598 10.865 -10.931 1.00 75.31 205 ASP A CA 1
ATOM 1553 C C . ASP A 1 205 ? 9.683 9.784 -10.717 1.00 75.31 205 ASP A C 1
ATOM 1555 O O . ASP A 1 205 ? 9.664 9.066 -9.719 1.00 75.31 205 ASP A O 1
ATOM 1559 N N . GLY A 1 206 ? 10.644 9.638 -11.637 1.00 82.81 206 GLY A N 1
ATOM 1560 C CA . GLY A 1 206 ? 11.773 8.715 -11.460 1.00 82.81 206 GLY A CA 1
ATOM 1561 C C . GLY A 1 206 ? 12.254 8.065 -12.751 1.00 82.81 206 GLY A C 1
ATOM 1562 O O . GLY A 1 206 ? 12.008 8.561 -13.847 1.00 82.81 206 GLY A O 1
ATOM 1563 N N . GLU A 1 207 ? 12.945 6.936 -12.627 1.00 88.69 207 GLU A N 1
ATOM 1564 C CA . GLU A 1 207 ? 13.419 6.151 -13.764 1.00 88.69 207 GLU A CA 1
ATOM 1565 C C . GLU A 1 207 ? 13.221 4.652 -13.533 1.00 88.69 207 GLU A C 1
ATOM 1567 O O . GLU A 1 207 ? 13.246 4.172 -12.402 1.00 88.69 207 GLU A O 1
ATOM 1572 N N . ILE A 1 208 ? 13.016 3.919 -14.625 1.00 89.50 208 ILE A N 1
ATOM 1573 C CA . ILE A 1 208 ? 12.960 2.459 -14.649 1.00 89.50 208 ILE A CA 1
ATOM 1574 C C . ILE A 1 208 ? 14.117 1.965 -15.510 1.00 89.50 208 ILE A C 1
ATOM 1576 O O . ILE A 1 208 ? 14.314 2.438 -16.634 1.00 89.50 208 ILE A O 1
ATOM 1580 N N . ILE A 1 209 ? 14.868 0.998 -14.983 1.00 92.31 209 ILE A N 1
ATOM 1581 C CA . ILE A 1 209 ? 15.982 0.365 -15.682 1.00 92.31 209 ILE A CA 1
ATOM 1582 C C . ILE A 1 209 ? 15.573 -1.052 -16.067 1.00 92.31 209 ILE A C 1
ATOM 1584 O O . ILE A 1 209 ? 15.325 -1.913 -15.224 1.00 92.31 209 ILE A O 1
ATOM 1588 N N . GLU A 1 210 ? 15.534 -1.303 -17.367 1.00 93.38 210 GLU A N 1
ATOM 1589 C CA . GLU A 1 210 ? 15.202 -2.602 -17.933 1.00 93.38 210 GLU A CA 1
ATOM 1590 C C . GLU A 1 210 ? 16.457 -3.247 -18.521 1.00 93.38 210 GLU A C 1
ATOM 1592 O O . GLU A 1 210 ? 17.179 -2.635 -19.308 1.00 93.38 210 GLU A O 1
ATOM 1597 N N . THR A 1 211 ? 16.724 -4.499 -18.167 1.00 95.00 211 THR A N 1
ATOM 1598 C CA . THR A 1 211 ? 17.881 -5.250 -18.665 1.00 95.00 211 THR A CA 1
ATOM 1599 C C . THR A 1 211 ? 17.442 -6.219 -19.759 1.00 95.00 211 THR A C 1
ATOM 1601 O O . THR A 1 211 ? 16.559 -7.049 -19.531 1.00 95.00 211 THR A O 1
ATOM 1604 N N . ILE A 1 212 ? 18.083 -6.174 -20.931 1.00 94.75 212 ILE A N 1
ATOM 1605 C CA . ILE A 1 212 ? 17.830 -7.122 -22.027 1.00 94.75 212 ILE A CA 1
ATOM 1606 C C . ILE A 1 212 ? 18.245 -8.530 -21.592 1.00 94.75 212 ILE A C 1
ATOM 1608 O O . ILE A 1 212 ? 19.410 -8.780 -21.272 1.00 94.75 212 ILE A O 1
ATOM 1612 N N . LYS A 1 213 ? 17.295 -9.467 -21.623 1.00 95.88 213 LYS A N 1
ATOM 1613 C CA . LYS A 1 213 ? 17.533 -10.895 -21.355 1.00 95.88 213 LYS A CA 1
ATOM 1614 C C . LYS A 1 213 ? 17.651 -11.712 -22.632 1.00 95.88 213 LYS A C 1
ATOM 1616 O O . LYS A 1 213 ? 18.403 -12.678 -22.652 1.00 95.88 213 LYS A O 1
ATOM 1621 N N . ASP A 1 214 ? 16.901 -11.337 -23.662 1.00 95.62 214 ASP A N 1
ATOM 1622 C CA . ASP A 1 214 ? 16.899 -11.998 -24.965 1.00 95.62 214 ASP A CA 1
ATOM 1623 C C . ASP A 1 214 ? 16.322 -11.049 -26.022 1.00 95.62 214 ASP A C 1
ATOM 1625 O O . ASP A 1 214 ? 15.437 -10.243 -25.712 1.00 95.62 214 ASP A O 1
ATOM 1629 N N . PHE A 1 215 ? 16.808 -11.122 -27.257 1.00 94.31 215 PHE A N 1
ATOM 1630 C CA . PHE A 1 215 ? 16.272 -10.320 -28.350 1.00 94.31 215 PHE A CA 1
ATOM 1631 C C . PHE A 1 215 ? 16.547 -10.944 -29.719 1.00 94.31 215 PHE A C 1
ATOM 1633 O O . PHE A 1 215 ? 17.589 -11.547 -29.972 1.00 94.31 215 PHE A O 1
ATOM 1640 N N . LYS A 1 216 ? 15.600 -10.732 -30.630 1.00 94.06 216 LYS A N 1
ATOM 1641 C CA . LYS A 1 216 ? 15.726 -10.978 -32.062 1.00 94.06 216 LYS A CA 1
ATOM 1642 C C . LYS A 1 216 ? 15.068 -9.808 -32.776 1.00 94.06 216 LYS A C 1
ATOM 1644 O O . LYS A 1 216 ? 13.863 -9.598 -32.644 1.00 94.06 216 LYS A O 1
ATOM 1649 N N . ARG A 1 217 ? 15.867 -9.019 -33.491 1.00 92.00 217 ARG A N 1
ATOM 1650 C CA . ARG A 1 217 ? 15.419 -7.778 -34.133 1.00 92.00 217 ARG A CA 1
ATOM 1651 C C . ARG A 1 217 ? 14.155 -8.003 -34.974 1.00 92.00 217 ARG A C 1
ATOM 1653 O O . ARG A 1 217 ? 14.078 -8.976 -35.718 1.00 92.00 217 ARG A O 1
ATOM 1660 N N . GLY A 1 218 ? 13.161 -7.133 -34.794 1.00 90.81 218 GLY A N 1
ATOM 1661 C CA . GLY A 1 218 ? 11.869 -7.209 -35.487 1.00 90.81 218 GLY A CA 1
ATOM 1662 C C . GLY A 1 218 ? 10.926 -8.332 -35.022 1.00 90.81 218 GLY A C 1
ATOM 1663 O O . GLY A 1 218 ? 9.794 -8.386 -35.495 1.00 90.81 218 GLY A O 1
ATOM 1664 N N . GLU A 1 219 ? 11.341 -9.202 -34.095 1.00 92.88 219 GLU A N 1
ATOM 1665 C CA . GLU A 1 219 ? 10.560 -10.380 -33.683 1.00 92.88 219 GLU A CA 1
ATOM 1666 C C . GLU A 1 219 ? 10.370 -10.497 -32.165 1.00 92.88 219 GLU A C 1
ATOM 1668 O O . GLU A 1 219 ? 9.271 -10.799 -31.699 1.00 92.88 219 GLU A O 1
ATOM 1673 N N . LEU A 1 220 ? 11.426 -10.271 -31.381 1.00 93.19 220 LEU A N 1
ATOM 1674 C CA . LEU A 1 220 ? 11.436 -10.485 -29.937 1.00 93.19 220 LEU A CA 1
ATOM 1675 C C . LEU A 1 220 ? 12.303 -9.439 -29.240 1.00 93.19 220 LEU A C 1
ATOM 1677 O O . LEU A 1 220 ? 13.456 -9.223 -29.603 1.00 93.19 220 L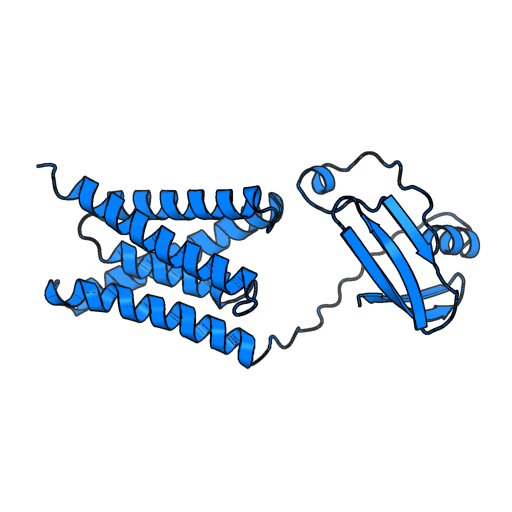EU A O 1
ATOM 1681 N N . LEU A 1 221 ? 11.771 -8.861 -28.170 1.00 92.75 221 LEU A N 1
ATOM 1682 C CA . LEU A 1 221 ? 12.537 -8.096 -27.198 1.00 92.75 221 LEU A CA 1
ATOM 1683 C C . LEU A 1 221 ? 12.048 -8.502 -25.810 1.00 92.75 221 LEU A C 1
ATOM 1685 O O . LEU A 1 221 ? 10.906 -8.224 -25.445 1.00 92.75 221 LEU A O 1
ATOM 1689 N N . LYS A 1 222 ? 12.897 -9.199 -25.055 1.00 93.75 222 LYS A N 1
ATOM 1690 C CA . LYS A 1 222 ? 12.605 -9.651 -23.696 1.00 93.75 222 LYS A CA 1
ATOM 1691 C C . LYS A 1 222 ? 13.496 -8.905 -22.718 1.00 93.75 222 LYS A C 1
ATOM 1693 O O . LYS A 1 222 ? 14.723 -8.998 -22.779 1.00 93.75 222 LYS A O 1
ATOM 1698 N N . MET A 1 223 ? 12.862 -8.202 -21.793 1.00 93.31 223 MET A N 1
ATOM 1699 C CA . MET A 1 223 ? 13.533 -7.389 -20.789 1.00 93.31 223 MET A CA 1
ATOM 1700 C C . MET A 1 223 ? 13.023 -7.729 -19.392 1.00 93.31 223 MET A C 1
ATOM 1702 O O . MET A 1 223 ? 11.962 -8.333 -19.242 1.00 93.31 223 MET A O 1
ATOM 1706 N N . ASP A 1 224 ? 13.815 -7.363 -18.396 1.00 92.56 224 ASP A N 1
ATOM 1707 C CA . ASP A 1 224 ? 13.535 -7.568 -16.979 1.00 92.56 224 ASP A CA 1
ATOM 1708 C C . ASP A 1 224 ? 13.750 -6.254 -16.232 1.00 92.56 224 ASP A C 1
ATOM 1710 O O . ASP A 1 224 ? 14.751 -5.573 -16.474 1.00 92.56 224 ASP A O 1
ATOM 1714 N N . VAL A 1 225 ? 12.816 -5.892 -15.358 1.00 87.69 225 VAL A N 1
ATOM 1715 C CA . VAL A 1 225 ? 12.907 -4.656 -14.574 1.00 87.69 225 VAL A CA 1
ATOM 1716 C C . VAL A 1 225 ? 13.826 -4.920 -13.387 1.00 87.69 225 VAL A C 1
ATOM 1718 O O . VAL A 1 225 ? 13.640 -5.903 -12.672 1.00 87.69 225 VAL A O 1
ATOM 1721 N N . SER A 1 226 ? 14.851 -4.080 -13.236 1.00 65.62 226 SER A N 1
ATOM 1722 C CA . SER A 1 226 ? 15.911 -4.227 -12.223 1.00 65.62 226 SER A CA 1
ATOM 1723 C C . SER A 1 226 ? 15.766 -3.202 -11.111 1.00 65.62 226 SER A C 1
ATOM 1725 O O . SER A 1 226 ? 15.421 -2.048 -11.445 1.00 65.62 226 SER A O 1
#

Foldseek 3Di:
DPDQLVVLLVQLLVLLLVLLVVLVVCPVVVLFDPDCLNLALSLLLSLQLSLLRPHNVSSVVSNVVSVVVSLVCCVVVVVDFQVVSVVSVVSSVVNSVVSNVVNVVVCVVVVDDPPCSVVSNVVSSCCSSVVRNVDSVVDDPPPPDDDDDDDDDPDQLLVVQVCVQWPQAPPDDQDPVVVRPDWDWGTWDWPDDDQQTWIWTDTPVGIWIWGFHDDDRSPDTDTDTD

Nearest PDB structures (foldseek):
  5f3q-assembly1_B  TM=2.466E-01  e=1.849E+00  Entamoeba histolytica